Protein AF-A0A1F6DEW3-F1 (afdb_monomer)

Secondary structure (DSSP, 8-state):
---HHHHHHHHHHHHHHHHTT--TTHHHHHHHHTTSPSS-EEEEET-TTSHHHHHHHHTT-EEEEEES-HHHHHHHHHH-TTSEEEE--GGGGGG--S--EEEEEEES-GGGS-HHHHHHHHHHHHHHEEEEEEEEEEEEBPPTT--SEEEEEEEETTEEEEEEEE-B-HHHHHHHHHHTTEEEEEEEEETTEEEEEEEE-

InterPro domains:
  IPR029063 S-adenosyl-L-methionine-dependent methyltransferase superfamily [G3DSA:3.40.50.150] (2-201)
  IPR029063 S-adenosyl-L-methionine-dependent methyltransferase superfamily [SSF53335] (6-195)
  IPR041698 Methyltransferase domain 25 [PF13649] (42-133)

Radius of gyration: 15.85 Å; Cα contacts (8 Å, |Δi|>4): 415; chains: 1; bounding box: 42×34×43 Å

Structure (mmCIF, N/CA/C/O backbone):
data_AF-A0A1F6DEW3-F1
#
_entry.id   AF-A0A1F6DEW3-F1
#
loop_
_atom_site.group_PDB
_atom_site.id
_atom_site.type_symbol
_atom_site.label_atom_id
_atom_site.label_alt_id
_atom_site.label_comp_id
_atom_site.label_asym_id
_atom_site.label_entity_id
_atom_site.label_seq_id
_atom_site.pdbx_PDB_ins_code
_atom_site.Cartn_x
_atom_site.Cartn_y
_atom_site.Cartn_z
_atom_site.occupancy
_atom_site.B_iso_or_equiv
_atom_site.auth_seq_id
_atom_site.auth_comp_id
_atom_site.auth_asym_id
_atom_site.auth_atom_id
_atom_site.pdbx_PDB_model_num
ATOM 1 N N . MET A 1 1 ? 6.121 5.569 -20.589 1.00 53.44 1 MET A N 1
ATOM 2 C CA . MET A 1 1 ? 5.870 4.757 -19.384 1.00 53.44 1 MET A CA 1
ATOM 3 C C . MET A 1 1 ? 4.442 4.275 -19.459 1.00 53.44 1 MET A C 1
ATOM 5 O O . MET A 1 1 ? 3.564 5.119 -19.618 1.00 53.44 1 MET A O 1
ATOM 9 N N . SER A 1 2 ? 4.224 2.960 -19.433 1.00 62.91 2 SER A N 1
ATOM 10 C CA . SER A 1 2 ? 2.872 2.420 -19.301 1.00 62.91 2 SER A CA 1
ATOM 11 C C . SER A 1 2 ? 2.284 2.830 -17.950 1.00 62.91 2 SER A C 1
ATOM 13 O O . SER A 1 2 ? 2.998 3.003 -16.960 1.00 62.91 2 SER A O 1
ATOM 15 N N . ASP A 1 3 ? 0.975 3.043 -17.931 1.00 88.75 3 ASP A N 1
ATOM 16 C CA . ASP A 1 3 ? 0.232 3.231 -16.694 1.00 88.75 3 ASP A CA 1
ATOM 17 C C . ASP A 1 3 ? 0.252 1.925 -15.877 1.00 88.75 3 ASP A C 1
ATOM 19 O O . ASP A 1 3 ? 0.021 0.844 -16.422 1.00 88.75 3 ASP A O 1
ATOM 23 N N . ILE A 1 4 ? 0.552 2.010 -14.576 1.00 93.38 4 ILE A N 1
ATOM 24 C CA . ILE A 1 4 ? 0.742 0.822 -13.728 1.00 93.38 4 ILE A CA 1
ATOM 25 C C . ILE A 1 4 ? -0.545 -0.001 -13.582 1.00 93.38 4 ILE A C 1
ATOM 27 O O . ILE A 1 4 ? -0.468 -1.224 -13.481 1.00 93.38 4 ILE A O 1
ATOM 31 N N . GLY A 1 5 ? -1.716 0.647 -13.623 1.00 95.00 5 GLY A N 1
ATOM 32 C CA . GLY A 1 5 ? -3.010 -0.036 -13.631 1.00 95.00 5 GLY A CA 1
ATOM 33 C C . GLY A 1 5 ? -3.179 -0.878 -14.889 1.00 95.00 5 GLY A C 1
ATOM 34 O O . GLY A 1 5 ? -3.480 -2.061 -14.791 1.00 95.00 5 GLY A O 1
ATOM 35 N N . THR A 1 6 ? -2.847 -0.311 -16.053 1.00 95.56 6 THR A N 1
ATOM 36 C CA . THR A 1 6 ? -2.846 -1.043 -17.334 1.00 95.56 6 THR A CA 1
ATOM 37 C C . THR A 1 6 ? -1.875 -2.229 -17.320 1.00 95.56 6 THR A C 1
ATOM 39 O O . THR A 1 6 ? -2.214 -3.304 -17.812 1.00 95.56 6 THR A O 1
ATOM 42 N N . THR A 1 7 ? -0.679 -2.068 -16.735 1.00 96.06 7 THR A N 1
ATOM 43 C CA . THR A 1 7 ? 0.263 -3.187 -16.574 1.00 96.06 7 THR A CA 1
ATOM 44 C C . THR A 1 7 ? -0.354 -4.304 -15.727 1.00 96.06 7 THR A C 1
ATOM 46 O O . THR A 1 7 ? -0.313 -5.458 -16.144 1.00 96.06 7 THR A O 1
ATOM 49 N N . TYR A 1 8 ? -0.926 -3.987 -14.559 1.00 97.38 8 TYR A N 1
ATOM 50 C CA . TYR A 1 8 ? -1.521 -5.007 -13.690 1.00 97.38 8 TYR A CA 1
ATOM 51 C C . TYR A 1 8 ? -2.795 -5.627 -14.267 1.00 97.38 8 TYR A C 1
ATOM 53 O O . TYR A 1 8 ? -2.997 -6.819 -14.056 1.00 97.38 8 TYR A O 1
ATOM 61 N N . ASP A 1 9 ? -3.583 -4.884 -15.049 1.00 97.62 9 ASP A N 1
ATOM 62 C CA . ASP A 1 9 ? -4.710 -5.441 -15.804 1.00 97.62 9 ASP A CA 1
ATOM 63 C C . ASP A 1 9 ? -4.237 -6.533 -16.772 1.00 97.62 9 ASP A C 1
ATOM 65 O O . ASP A 1 9 ? -4.796 -7.627 -16.797 1.00 97.62 9 ASP A O 1
ATOM 69 N N . ALA A 1 10 ? -3.154 -6.281 -17.514 1.00 96.56 10 ALA A N 1
ATOM 70 C CA . ALA A 1 10 ? -2.628 -7.229 -18.496 1.00 96.56 10 ALA A CA 1
ATOM 71 C C . ALA A 1 10 ? -2.074 -8.527 -17.879 1.00 96.56 10 ALA A C 1
ATOM 73 O O . ALA A 1 10 ? -2.052 -9.559 -18.549 1.00 96.56 10 ALA A O 1
ATOM 74 N N . ILE A 1 11 ? -1.617 -8.488 -16.622 1.00 96.81 11 ILE A N 1
ATOM 75 C CA . ILE A 1 11 ? -0.976 -9.633 -15.951 1.00 96.81 11 ILE A CA 1
ATOM 76 C C . ILE A 1 11 ? -1.810 -10.228 -14.809 1.00 96.81 11 ILE A C 1
ATOM 78 O O . ILE A 1 11 ? -1.318 -11.129 -14.137 1.00 96.81 11 ILE A O 1
ATOM 82 N N . ALA A 1 12 ? -3.030 -9.746 -14.554 1.00 97.69 12 ALA A N 1
ATOM 83 C CA . ALA A 1 12 ? -3.755 -10.003 -13.305 1.00 97.69 12 ALA A CA 1
ATOM 84 C C . ALA A 1 12 ? -3.886 -11.492 -12.942 1.00 97.69 12 ALA A C 1
ATOM 86 O O . ALA A 1 12 ? -3.507 -11.894 -11.841 1.00 97.69 12 ALA A O 1
ATOM 87 N N . GLU A 1 13 ? -4.368 -12.319 -13.873 1.00 97.31 13 GLU A N 1
ATOM 88 C CA . GLU A 1 13 ? -4.554 -13.761 -13.653 1.00 97.31 13 GLU A CA 1
ATOM 89 C C . GLU A 1 13 ? -3.211 -14.494 -13.480 1.00 97.31 13 GLU A C 1
ATOM 91 O O . GLU A 1 13 ? -3.068 -15.336 -12.596 1.00 97.31 13 GLU A O 1
ATOM 96 N N . LEU A 1 14 ? -2.191 -14.150 -14.273 1.00 97.19 14 LEU A N 1
ATOM 97 C CA . LEU A 1 14 ? -0.851 -14.749 -14.171 1.00 97.19 14 LEU A CA 1
ATOM 98 C C . LEU A 1 14 ? -0.200 -14.410 -12.828 1.00 97.19 14 LEU A C 1
ATOM 100 O O . LEU A 1 14 ? 0.279 -15.294 -12.118 1.00 97.19 14 LEU A O 1
ATOM 104 N N . TRP A 1 15 ? -0.266 -13.135 -12.452 1.00 96.38 15 TRP A N 1
ATOM 105 C CA . TRP A 1 15 ? 0.238 -12.632 -11.186 1.00 96.38 15 TRP A CA 1
ATOM 106 C C . TRP A 1 15 ? -0.472 -13.286 -10.000 1.00 96.38 15 TRP A C 1
ATOM 108 O O . TRP A 1 15 ? 0.191 -13.716 -9.057 1.00 96.38 15 TRP A O 1
ATOM 118 N N . HIS A 1 16 ? -1.806 -13.387 -10.040 1.00 97.44 16 HIS A N 1
ATOM 119 C CA . HIS A 1 16 ? -2.576 -14.068 -9.002 1.00 97.44 16 HIS A CA 1
ATOM 120 C C . HIS A 1 16 ? -2.169 -15.537 -8.881 1.00 97.44 16 HIS A C 1
ATOM 122 O O . HIS A 1 16 ? -1.874 -15.983 -7.776 1.00 97.44 16 HIS A O 1
ATOM 128 N N . ASN A 1 17 ? -2.086 -16.264 -9.995 1.00 96.69 17 ASN A N 1
ATOM 129 C CA . ASN A 1 17 ? -1.741 -17.682 -9.977 1.00 96.69 17 ASN A CA 1
ATOM 130 C C . ASN A 1 17 ? -0.355 -17.953 -9.385 1.00 96.69 17 ASN A C 1
ATOM 132 O O . ASN A 1 17 ? -0.204 -18.920 -8.641 1.00 96.69 17 ASN A O 1
ATOM 136 N N . GLU A 1 18 ? 0.627 -17.100 -9.679 1.00 95.44 18 GLU A N 1
ATOM 137 C CA . GLU A 1 18 ? 1.986 -17.231 -9.148 1.00 95.44 18 GLU A CA 1
ATOM 138 C C . GLU A 1 18 ? 2.084 -16.842 -7.663 1.00 95.44 18 GLU A C 1
ATOM 140 O O . GLU A 1 18 ? 2.766 -17.521 -6.903 1.00 95.44 18 GLU A O 1
ATOM 145 N N . HIS A 1 19 ? 1.384 -15.786 -7.230 1.00 94.94 19 HIS A N 1
ATOM 146 C CA . HIS A 1 19 ? 1.593 -15.182 -5.905 1.00 94.94 19 HIS A CA 1
ATOM 147 C C . HIS A 1 19 ? 0.512 -15.522 -4.867 1.00 94.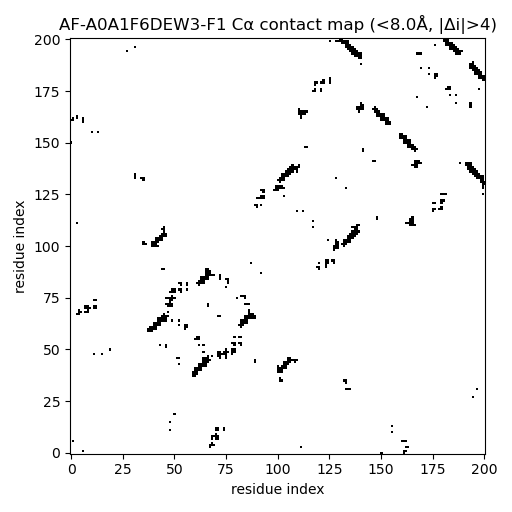94 19 HIS A C 1
ATOM 149 O O . HIS A 1 19 ? 0.631 -15.128 -3.707 1.00 94.94 19 HIS A O 1
ATOM 155 N N . GLN A 1 20 ? -0.569 -16.221 -5.232 1.00 94.38 20 GLN A N 1
ATOM 156 C CA . GLN A 1 20 ? -1.667 -16.521 -4.297 1.00 94.38 20 GLN A CA 1
ATOM 157 C C . GLN A 1 20 ? -1.255 -17.394 -3.104 1.00 94.38 20 GLN A C 1
ATOM 159 O O . GLN A 1 20 ? -1.938 -17.387 -2.082 1.00 94.38 20 GLN A O 1
ATOM 164 N N . SER A 1 21 ? -0.156 -18.141 -3.230 1.00 94.75 21 SER A N 1
ATOM 165 C CA . SER A 1 21 ? 0.374 -19.019 -2.182 1.00 94.75 21 SER A CA 1
ATOM 166 C C . SER A 1 21 ? 1.550 -18.416 -1.410 1.00 94.75 21 SER A C 1
ATOM 168 O O . SER A 1 21 ? 2.077 -19.079 -0.521 1.00 94.75 21 SER A O 1
ATOM 170 N N . ASP A 1 22 ? 1.953 -17.180 -1.718 1.00 94.56 22 ASP A N 1
ATOM 171 C CA . ASP A 1 22 ? 2.984 -16.475 -0.958 1.00 94.56 22 ASP A CA 1
ATOM 172 C C . ASP A 1 22 ? 2.558 -16.310 0.505 1.00 94.56 22 ASP A C 1
ATOM 174 O O . ASP A 1 22 ? 1.432 -15.896 0.785 1.00 94.56 22 ASP A O 1
ATOM 178 N N . ASP A 1 23 ? 3.484 -16.530 1.437 1.00 95.06 23 ASP A N 1
ATOM 179 C CA . ASP A 1 23 ? 3.241 -16.439 2.882 1.00 95.06 23 ASP A CA 1
ATOM 180 C C . ASP A 1 23 ? 4.181 -15.461 3.611 1.00 95.06 23 ASP A C 1
ATOM 182 O O . ASP A 1 23 ? 3.941 -15.108 4.766 1.00 95.06 23 ASP A O 1
ATOM 186 N N . TRP A 1 24 ? 5.216 -14.949 2.936 1.00 92.50 24 TRP A N 1
ATOM 187 C CA . TRP A 1 24 ? 6.254 -14.084 3.516 1.00 92.50 24 TRP A CA 1
ATOM 188 C C . TRP A 1 24 ? 5.711 -12.807 4.175 1.00 92.50 24 TRP A C 1
ATOM 190 O O . TRP A 1 24 ? 6.390 -12.171 4.980 1.00 92.50 24 TRP A O 1
ATOM 200 N N . TRP A 1 25 ? 4.485 -12.421 3.838 1.00 93.88 25 TRP A N 1
ATOM 201 C CA . TRP A 1 25 ? 3.800 -11.250 4.364 1.00 93.88 25 TRP A CA 1
ATOM 202 C C . TRP A 1 25 ? 2.969 -11.495 5.627 1.00 93.88 25 TRP A C 1
ATOM 204 O O . TRP A 1 25 ? 2.540 -10.537 6.279 1.00 93.88 25 TRP A O 1
ATOM 214 N N . ILE A 1 26 ? 2.740 -12.756 5.990 1.00 96.12 26 ILE A N 1
ATOM 215 C CA . ILE A 1 26 ? 1.893 -13.140 7.122 1.00 96.12 26 ILE A CA 1
ATOM 216 C C . ILE A 1 26 ? 2.429 -12.560 8.431 1.00 96.12 26 ILE A C 1
ATOM 218 O O . ILE A 1 26 ? 1.682 -11.926 9.174 1.00 96.12 26 ILE A O 1
ATOM 222 N N . TYR A 1 27 ? 3.728 -12.720 8.693 1.00 96.00 27 TYR A N 1
ATOM 223 C CA . TYR A 1 27 ? 4.342 -12.314 9.959 1.00 96.00 27 TYR A CA 1
ATOM 224 C C . TYR A 1 27 ? 4.093 -10.834 10.291 1.00 96.00 27 TYR A C 1
ATOM 226 O O . TYR A 1 27 ? 3.622 -10.499 11.378 1.00 96.00 27 TYR A O 1
ATOM 234 N N . ASP A 1 28 ? 4.359 -9.933 9.346 1.00 95.38 28 ASP A N 1
ATOM 235 C CA . ASP A 1 28 ? 4.164 -8.503 9.576 1.00 95.38 28 ASP A CA 1
ATOM 236 C C . ASP A 1 28 ? 2.687 -8.081 9.527 1.00 95.38 28 ASP A C 1
ATOM 238 O O . ASP A 1 28 ? 2.308 -7.108 10.184 1.00 95.38 28 ASP A O 1
ATOM 242 N N . THR A 1 29 ? 1.837 -8.847 8.838 1.00 97.00 29 THR A N 1
ATOM 243 C CA . THR A 1 29 ? 0.378 -8.672 8.894 1.00 97.00 29 THR A CA 1
ATOM 244 C C . THR A 1 29 ? -0.161 -8.966 10.295 1.00 97.00 29 THR A C 1
ATOM 246 O O . THR A 1 29 ? -0.941 -8.174 10.823 1.00 97.00 29 THR A O 1
ATOM 249 N N . GLU A 1 30 ? 0.301 -10.034 10.955 1.00 97.88 30 GLU A N 1
ATOM 250 C CA . GLU A 1 30 ? -0.058 -10.312 12.357 1.00 97.88 30 GLU A CA 1
ATOM 251 C C . GLU A 1 30 ? 0.393 -9.188 13.285 1.00 97.88 30 GLU A C 1
ATOM 253 O O . GLU A 1 30 ? -0.357 -8.727 14.143 1.00 97.88 30 GLU A O 1
ATOM 258 N N . ARG A 1 31 ? 1.613 -8.678 13.090 1.00 97.31 31 ARG A N 1
ATOM 259 C CA . ARG A 1 31 ? 2.117 -7.553 13.885 1.00 97.31 31 ARG A CA 1
ATOM 260 C C . ARG A 1 31 ? 1.251 -6.310 13.726 1.00 97.31 31 ARG A C 1
ATOM 262 O O . ARG A 1 31 ? 1.027 -5.601 14.710 1.00 97.31 31 ARG A O 1
ATOM 269 N N . PHE A 1 32 ? 0.788 -6.027 12.514 1.00 98.19 32 PHE A N 1
ATOM 270 C CA . PHE A 1 32 ? -0.157 -4.949 12.261 1.00 98.19 32 PHE A CA 1
ATOM 271 C C . PHE A 1 32 ? -1.488 -5.182 12.992 1.00 98.19 32 PHE A C 1
ATOM 273 O O . PHE A 1 32 ? -1.919 -4.309 13.746 1.00 98.19 32 PHE A O 1
ATOM 280 N N . LEU A 1 33 ? -2.086 -6.368 12.855 1.00 98.25 33 LEU A N 1
ATOM 281 C CA . LEU A 1 33 ? -3.361 -6.717 13.491 1.00 98.25 33 LEU A CA 1
ATOM 282 C C . LEU A 1 33 ? -3.303 -6.671 15.024 1.00 98.25 33 LEU A C 1
ATOM 284 O O . LEU A 1 33 ? -4.229 -6.160 15.646 1.00 98.25 33 LEU A O 1
ATOM 288 N N . CYS A 1 34 ? -2.193 -7.091 15.638 1.00 97.31 34 CYS A N 1
ATOM 289 C CA . CYS A 1 34 ? -1.985 -7.031 17.092 1.00 97.31 34 CYS A CA 1
ATOM 290 C C . CYS A 1 34 ? -2.022 -5.609 17.682 1.00 97.31 34 CYS A C 1
ATOM 292 O O . CYS A 1 34 ? -2.045 -5.454 18.902 1.00 97.31 34 CYS A O 1
ATOM 294 N N . ARG A 1 35 ? -1.981 -4.564 16.847 1.00 97.19 35 ARG A N 1
ATOM 295 C CA . ARG A 1 35 ? -2.071 -3.157 17.275 1.00 97.19 35 ARG A CA 1
ATOM 296 C C . ARG A 1 35 ? -3.463 -2.561 17.086 1.00 97.19 35 ARG A C 1
ATOM 298 O O . ARG A 1 35 ? -3.683 -1.415 17.470 1.00 97.19 35 ARG A O 1
ATOM 305 N N . LEU A 1 36 ? -4.376 -3.307 16.475 1.00 97.00 36 LEU A N 1
ATOM 306 C CA . LEU A 1 36 ? -5.739 -2.874 16.220 1.00 97.00 36 LEU A CA 1
ATOM 307 C C . LEU A 1 36 ? -6.682 -3.390 17.307 1.00 97.00 36 LEU A C 1
ATOM 309 O O . LEU A 1 36 ? -6.436 -4.401 17.965 1.00 97.00 36 LEU A O 1
ATOM 313 N N . ARG A 1 37 ? -7.795 -2.678 17.483 1.00 92.81 37 ARG A N 1
ATOM 314 C CA . ARG A 1 37 ? -8.921 -3.146 18.298 1.00 92.81 37 ARG A CA 1
ATOM 315 C C . ARG A 1 37 ? -9.600 -4.356 17.651 1.00 92.81 37 ARG A C 1
ATOM 317 O O . ARG A 1 37 ? -9.382 -4.644 16.478 1.00 92.81 37 ARG A O 1
ATOM 324 N N . SER A 1 38 ? -10.472 -5.026 18.401 1.00 92.75 38 SER A N 1
ATOM 325 C CA . SER A 1 38 ? -11.312 -6.097 17.863 1.00 92.75 38 SER A CA 1
ATOM 326 C C . SER A 1 38 ? -12.236 -5.594 16.747 1.00 92.75 38 SER A C 1
ATOM 328 O O . SER A 1 38 ? -12.718 -4.462 16.784 1.00 92.75 38 SER A O 1
ATOM 330 N N . ASN A 1 39 ? -12.488 -6.460 15.760 1.00 95.81 39 ASN A N 1
ATOM 331 C CA . ASN A 1 39 ? -13.309 -6.171 14.579 1.00 95.81 39 ASN A CA 1
ATOM 332 C C . ASN A 1 39 ? -12.950 -4.848 13.859 1.00 95.81 39 ASN A C 1
ATOM 334 O O . ASN A 1 39 ? -13.831 -4.005 13.635 1.00 95.81 39 ASN A O 1
ATOM 338 N N . PRO A 1 40 ? -11.662 -4.621 13.529 1.00 97.88 40 PRO A N 1
ATOM 339 C CA . PRO A 1 40 ? -11.231 -3.350 12.969 1.00 97.88 40 PRO A CA 1
ATOM 340 C C . PRO A 1 40 ? -11.768 -3.172 11.549 1.00 97.88 40 PRO A C 1
ATOM 342 O O . PRO A 1 40 ? -11.876 -4.132 10.783 1.00 97.88 40 PRO A O 1
ATOM 345 N N . LEU A 1 41 ? -12.066 -1.929 11.179 1.00 97.81 41 LEU A N 1
ATOM 346 C CA . LEU A 1 41 ? -12.268 -1.562 9.782 1.00 97.81 41 LEU A CA 1
ATOM 347 C C . LEU A 1 41 ? -10.922 -1.198 9.145 1.00 97.81 41 LEU A C 1
ATOM 349 O O . LEU A 1 41 ? -10.278 -0.237 9.569 1.00 97.81 41 LEU A O 1
ATOM 353 N N . ILE A 1 42 ? -10.516 -1.946 8.121 1.00 98.62 42 ILE A N 1
ATOM 354 C CA . ILE A 1 42 ? -9.217 -1.808 7.460 1.00 98.62 42 ILE A CA 1
ATOM 355 C C . ILE A 1 42 ? -9.398 -1.389 6.000 1.00 98.62 42 ILE A C 1
ATOM 357 O O . ILE A 1 42 ? -10.230 -1.955 5.289 1.00 98.62 42 ILE A O 1
ATOM 361 N N . LEU A 1 43 ? -8.598 -0.418 5.555 1.00 98.56 43 LEU A N 1
ATOM 362 C CA . LEU A 1 43 ? -8.416 -0.106 4.138 1.00 98.56 43 LEU A CA 1
ATOM 363 C C . LEU A 1 43 ? -7.167 -0.825 3.611 1.00 98.56 43 LEU A C 1
ATOM 365 O O . LEU A 1 43 ? -6.056 -0.493 4.025 1.00 98.56 43 LEU A O 1
ATOM 369 N N . ASP A 1 44 ? -7.347 -1.774 2.696 1.00 98.75 44 ASP A N 1
ATOM 370 C CA . ASP A 1 44 ? -6.274 -2.440 1.950 1.00 98.75 44 ASP A CA 1
ATOM 371 C C . ASP A 1 44 ? -5.957 -1.637 0.673 1.00 98.75 44 ASP A C 1
ATOM 373 O O . ASP A 1 44 ? -6.763 -1.554 -0.257 1.00 98.75 44 ASP A O 1
ATOM 377 N N . VAL A 1 45 ? -4.807 -0.965 0.659 1.00 98.62 45 VAL A N 1
ATOM 378 C CA . VAL A 1 45 ? -4.395 -0.011 -0.378 1.00 98.62 45 VAL A CA 1
ATOM 379 C C . VAL A 1 45 ? -3.491 -0.699 -1.393 1.00 98.62 45 VAL A C 1
ATOM 381 O O . VAL A 1 45 ? -2.357 -1.065 -1.075 1.00 98.62 45 VAL A O 1
ATOM 384 N N . GLY A 1 46 ? -3.960 -0.802 -2.638 1.00 98.38 46 GLY A N 1
ATOM 385 C CA . GLY A 1 46 ? -3.357 -1.678 -3.643 1.00 98.38 46 GLY A CA 1
ATOM 386 C C . GLY A 1 46 ? -3.628 -3.141 -3.300 1.00 98.38 46 GLY A C 1
ATOM 387 O O . GLY A 1 46 ? -2.694 -3.929 -3.144 1.00 98.38 46 GLY A O 1
ATOM 388 N N . CYS A 1 47 ? -4.907 -3.464 -3.091 1.00 98.50 47 CYS A N 1
ATOM 389 C CA . CYS A 1 47 ? -5.353 -4.765 -2.586 1.00 98.50 47 CYS A CA 1
ATOM 390 C C . CYS A 1 47 ? -5.099 -5.936 -3.557 1.00 98.50 47 CYS A C 1
ATOM 392 O O . CYS A 1 47 ? -5.153 -7.103 -3.150 1.00 98.50 47 CYS A O 1
ATOM 394 N N . GLY A 1 48 ? -4.776 -5.649 -4.825 1.00 98.50 48 GLY A N 1
ATOM 395 C CA . GLY A 1 48 ? -4.469 -6.642 -5.846 1.00 98.50 48 GLY A CA 1
ATOM 396 C C . GLY A 1 48 ? -5.593 -7.664 -5.992 1.00 98.50 48 GLY A C 1
ATOM 397 O O . GLY A 1 48 ? -6.765 -7.312 -6.034 1.00 98.50 48 GLY A O 1
ATOM 398 N N . SER A 1 49 ? -5.236 -8.946 -6.018 1.00 98.44 49 SER A N 1
ATOM 399 C CA . SER A 1 49 ? -6.171 -10.069 -6.171 1.00 98.44 49 SER A CA 1
ATOM 400 C C . SER A 1 49 ? -6.946 -10.443 -4.898 1.00 98.44 49 SER A C 1
ATOM 402 O O . SER A 1 49 ? -7.584 -11.495 -4.853 1.00 98.44 49 SER A O 1
ATOM 404 N N . GLY A 1 50 ? -6.886 -9.625 -3.840 1.00 98.44 50 GLY A N 1
ATOM 405 C CA . GLY A 1 50 ? -7.691 -9.792 -2.624 1.00 98.44 50 GLY A CA 1
ATOM 406 C C . GLY A 1 50 ? -7.226 -10.882 -1.651 1.00 98.44 50 GLY A C 1
ATOM 407 O O . GLY A 1 50 ? -7.881 -11.096 -0.634 1.00 98.44 50 GLY A O 1
ATOM 408 N N . VAL A 1 51 ? -6.094 -11.551 -1.897 1.00 98.50 51 VAL A N 1
ATOM 409 C CA . VAL A 1 51 ? -5.562 -12.620 -1.019 1.00 98.50 51 VAL A CA 1
ATOM 410 C C . VAL A 1 51 ? -5.334 -12.119 0.414 1.00 98.50 51 VAL A C 1
ATOM 412 O O . VAL A 1 51 ? -5.732 -12.762 1.385 1.00 98.50 51 VAL A O 1
ATOM 415 N N . LYS A 1 52 ? -4.751 -10.924 0.560 1.00 98.50 52 LYS A N 1
ATOM 416 C CA . LYS A 1 52 ? -4.500 -10.307 1.873 1.00 98.50 52 LYS A CA 1
ATOM 417 C C . LYS A 1 52 ? -5.801 -9.831 2.516 1.00 98.50 52 LYS A C 1
ATOM 419 O O . LYS A 1 52 ? -6.000 -10.051 3.705 1.00 98.50 52 LYS A O 1
ATOM 424 N N . ALA A 1 53 ? -6.727 -9.273 1.735 1.00 98.69 53 ALA A N 1
ATOM 425 C CA . ALA A 1 53 ? -8.066 -8.934 2.213 1.00 98.69 53 ALA A CA 1
ATOM 426 C C . ALA A 1 53 ? -8.798 -10.159 2.796 1.00 98.69 53 ALA A C 1
ATOM 428 O O . ALA A 1 53 ? -9.326 -10.077 3.904 1.00 98.69 53 ALA A O 1
ATOM 429 N N . ALA A 1 54 ? -8.763 -11.314 2.117 1.00 98.62 54 ALA A N 1
ATOM 430 C CA . ALA A 1 54 ? -9.329 -12.565 2.631 1.00 98.62 54 ALA A CA 1
ATOM 431 C C . ALA A 1 54 ? -8.679 -12.984 3.961 1.00 98.62 54 ALA A C 1
ATOM 433 O O . ALA A 1 54 ? -9.366 -13.366 4.909 1.00 98.62 54 ALA A O 1
ATOM 434 N N . TYR A 1 55 ? -7.355 -12.852 4.059 1.00 98.62 55 TYR A N 1
ATOM 435 C CA . TYR A 1 55 ? -6.606 -13.166 5.273 1.00 98.62 55 TYR A CA 1
ATOM 436 C C . TYR A 1 55 ? -6.960 -12.262 6.462 1.00 98.62 55 TYR A C 1
ATOM 438 O O . TYR A 1 55 ? -7.108 -12.751 7.587 1.00 98.62 55 TYR A O 1
ATOM 446 N N . LEU A 1 56 ? -7.112 -10.956 6.217 1.00 98.62 56 LEU A N 1
ATOM 447 C CA . LEU A 1 56 ? -7.548 -9.970 7.208 1.00 98.62 56 LEU A CA 1
ATOM 448 C C . LEU A 1 56 ? -8.983 -10.267 7.681 1.00 98.62 56 LEU A C 1
ATOM 450 O O . LEU A 1 56 ? -9.249 -10.255 8.883 1.00 98.62 56 LEU A O 1
ATOM 454 N N . ILE A 1 57 ? -9.891 -10.608 6.758 1.00 98.56 57 ILE A N 1
ATOM 455 C CA . ILE A 1 57 ? -11.276 -11.000 7.075 1.00 98.56 57 ILE A CA 1
ATOM 456 C C . ILE A 1 57 ? -11.313 -12.258 7.942 1.00 98.56 57 ILE A C 1
ATOM 458 O O . ILE A 1 57 ? -12.042 -12.297 8.933 1.00 98.56 57 ILE A O 1
ATOM 462 N N . ALA A 1 58 ? -10.489 -13.263 7.635 1.00 98.25 58 ALA A N 1
ATOM 463 C CA . ALA A 1 58 ? -10.390 -14.485 8.435 1.00 98.25 58 ALA A CA 1
ATOM 464 C C . ALA A 1 58 ? -9.939 -14.225 9.889 1.00 98.25 58 ALA A C 1
ATOM 466 O O . ALA A 1 58 ? -10.154 -15.065 10.760 1.00 98.25 58 ALA A O 1
ATOM 467 N N . ARG A 1 59 ? -9.352 -13.052 10.169 1.00 98.19 59 ARG A N 1
ATOM 468 C CA . ARG A 1 59 ? -8.972 -12.574 11.514 1.00 98.19 59 ARG A CA 1
ATOM 469 C C . ARG A 1 59 ? -9.981 -11.612 12.131 1.00 98.19 59 ARG A C 1
ATOM 471 O O . ARG A 1 59 ? -9.700 -10.967 13.137 1.00 98.19 59 ARG A O 1
ATOM 478 N N . GLY A 1 60 ? -11.170 -11.536 11.543 1.00 97.81 60 GLY A N 1
ATOM 479 C CA . GLY A 1 60 ? -12.288 -10.753 12.045 1.00 97.81 60 GLY A CA 1
ATOM 480 C C . GLY A 1 60 ? -12.259 -9.284 11.640 1.00 97.81 60 GLY A C 1
ATOM 481 O O . GLY A 1 60 ? -13.023 -8.517 12.211 1.00 97.81 60 GLY A O 1
ATOM 482 N N . ALA A 1 61 ? -11.413 -8.862 10.696 1.00 98.44 61 ALA A N 1
ATOM 483 C CA . ALA A 1 61 ? -11.464 -7.496 10.178 1.00 98.44 61 ALA A CA 1
ATOM 484 C C . ALA A 1 61 ? -12.612 -7.306 9.174 1.00 98.44 61 ALA A C 1
ATOM 486 O O . ALA A 1 61 ?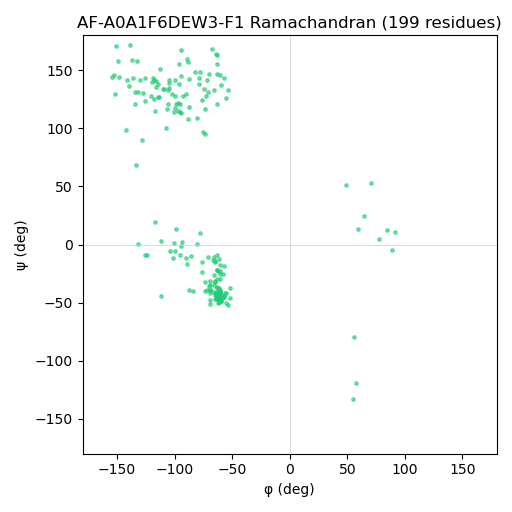 -12.933 -8.197 8.388 1.00 98.44 61 ALA A O 1
ATOM 487 N N . ARG A 1 62 ? -13.171 -6.095 9.132 1.00 98.25 62 ARG A N 1
ATOM 488 C CA . ARG A 1 62 ? -13.963 -5.615 7.991 1.00 98.25 62 ARG A CA 1
ATOM 489 C C . ARG A 1 62 ? -13.014 -4.933 7.022 1.00 98.25 62 ARG A C 1
ATOM 491 O O . ARG A 1 62 ? -12.244 -4.073 7.444 1.00 98.25 62 ARG A O 1
ATOM 498 N N . VAL A 1 63 ? -13.063 -5.293 5.744 1.00 98.56 63 VAL A N 1
ATOM 499 C CA . VAL A 1 63 ? -12.079 -4.814 4.765 1.00 98.56 63 VAL A CA 1
ATOM 500 C C . VAL A 1 63 ? -12.755 -4.052 3.639 1.00 98.56 63 VAL A C 1
ATOM 502 O O . VAL A 1 63 ? -13.668 -4.558 2.986 1.00 98.56 63 VAL A O 1
ATOM 505 N N . HIS A 1 64 ? -12.262 -2.842 3.393 1.00 98.31 64 HIS A N 1
ATOM 506 C CA . HIS A 1 64 ? -12.422 -2.162 2.117 1.00 98.31 64 HIS A CA 1
ATOM 507 C C . HIS A 1 64 ? -11.092 -2.231 1.367 1.00 98.31 64 HIS A C 1
ATOM 509 O O . HIS A 1 64 ? -10.048 -1.989 1.963 1.00 98.31 64 HIS A O 1
ATOM 515 N N . GLY A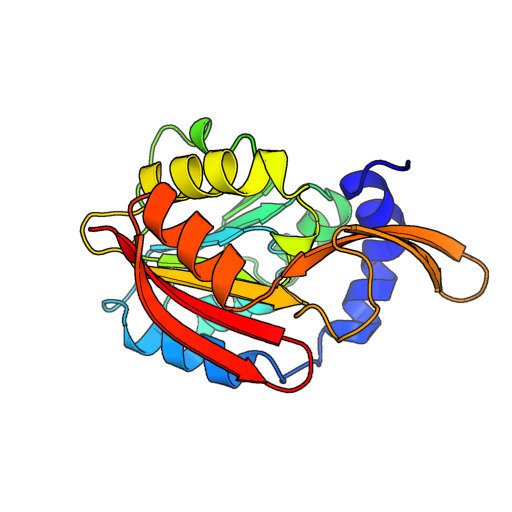 1 65 ? -11.112 -2.550 0.079 1.00 98.31 65 GLY A N 1
ATOM 516 C CA . GLY A 1 65 ? -9.921 -2.583 -0.765 1.00 98.31 65 GLY A CA 1
ATOM 517 C C . GLY A 1 65 ? -9.997 -1.546 -1.877 1.00 98.31 65 GLY A C 1
ATOM 518 O O . GLY A 1 65 ? -11.060 -1.342 -2.466 1.00 98.31 65 GLY A O 1
ATOM 519 N N . ILE A 1 66 ? -8.871 -0.901 -2.174 1.00 98.50 66 ILE A N 1
ATOM 520 C CA . ILE A 1 66 ? -8.720 -0.056 -3.362 1.00 98.50 66 ILE A CA 1
ATOM 521 C C . ILE A 1 66 ? -7.603 -0.589 -4.248 1.00 98.50 66 ILE A C 1
ATOM 523 O O . ILE A 1 66 ? -6.559 -1.009 -3.750 1.00 98.50 66 ILE A O 1
ATOM 527 N N . ASP A 1 67 ? -7.816 -0.558 -5.557 1.00 98.75 67 ASP A N 1
ATOM 528 C CA . ASP A 1 67 ? -6.784 -0.858 -6.546 1.00 98.75 67 ASP A CA 1
ATOM 529 C C . ASP A 1 67 ? -7.018 -0.068 -7.842 1.00 98.75 67 ASP A C 1
ATOM 531 O O . ASP A 1 67 ? -8.134 0.378 -8.126 1.00 98.75 67 ASP A O 1
ATOM 535 N N . VAL A 1 68 ? -5.951 0.111 -8.618 1.00 98.06 68 VAL A N 1
ATOM 536 C CA . VAL A 1 68 ? -5.970 0.758 -9.939 1.00 98.06 68 VAL A CA 1
ATOM 537 C C . VAL A 1 68 ? -6.233 -0.234 -11.070 1.00 98.06 68 VAL A C 1
ATOM 539 O O . VAL A 1 68 ? -6.574 0.194 -12.166 1.00 98.06 68 VAL A O 1
ATOM 542 N N . SER A 1 69 ? -6.081 -1.538 -10.827 1.00 98.50 69 SER A N 1
ATOM 543 C CA . SER A 1 69 ? -6.361 -2.583 -11.810 1.00 98.50 69 SER A CA 1
ATOM 544 C C . SER A 1 69 ? -7.774 -3.130 -11.628 1.00 98.50 69 SER A C 1
ATOM 546 O O . SER A 1 69 ? -8.129 -3.666 -10.577 1.00 98.50 69 SER A O 1
ATOM 548 N N . LYS A 1 70 ? -8.600 -3.024 -12.670 1.00 98.38 70 LYS A N 1
ATOM 549 C CA . LYS A 1 70 ? -9.956 -3.588 -12.670 1.00 98.38 70 LYS A CA 1
ATOM 550 C C . LYS A 1 70 ? -9.933 -5.109 -12.716 1.00 98.38 70 LYS A C 1
ATOM 552 O O . LYS A 1 70 ? -10.774 -5.730 -12.070 1.00 98.38 70 LYS A O 1
ATOM 557 N N . GLU A 1 71 ? -8.976 -5.696 -13.429 1.00 98.56 71 GLU A N 1
ATOM 558 C CA . GLU A 1 71 ? -8.854 -7.153 -13.520 1.00 98.56 71 GLU A CA 1
ATOM 559 C C . GLU A 1 71 ? -8.415 -7.752 -12.176 1.00 98.56 71 GLU A C 1
ATOM 561 O O . GLU A 1 71 ? -8.991 -8.741 -11.719 1.00 98.56 71 GLU A O 1
ATOM 566 N N . MET A 1 72 ? -7.497 -7.092 -11.457 1.00 98.69 72 MET A N 1
ATOM 567 C CA . MET A 1 72 ? -7.166 -7.459 -10.074 1.00 98.69 72 MET A CA 1
ATOM 568 C C . MET A 1 72 ? -8.392 -7.408 -9.164 1.00 98.69 72 MET A C 1
ATOM 570 O O . MET A 1 72 ? -8.634 -8.351 -8.413 1.00 98.69 72 MET A O 1
ATOM 574 N N . LEU A 1 73 ? -9.206 -6.353 -9.264 1.00 98.81 73 LEU A N 1
ATOM 575 C CA . LEU A 1 73 ? -10.429 -6.226 -8.468 1.00 98.81 73 LEU A CA 1
ATOM 576 C C . LEU A 1 73 ? -11.482 -7.285 -8.817 1.00 98.81 73 LEU A C 1
ATOM 578 O O . LEU A 1 73 ? -12.184 -7.763 -7.924 1.00 98.81 73 LEU A O 1
ATOM 582 N N . ALA A 1 74 ? -11.585 -7.684 -10.086 1.00 98.75 74 ALA A N 1
ATOM 583 C CA . ALA A 1 74 ? -12.470 -8.766 -10.507 1.00 98.75 74 ALA A CA 1
ATOM 584 C C . ALA A 1 74 ? -12.060 -10.109 -9.879 1.00 98.75 74 ALA A C 1
ATOM 586 O O . ALA A 1 74 ? -12.929 -10.896 -9.493 1.00 98.75 74 ALA A O 1
ATOM 587 N N . ILE A 1 75 ? -10.755 -10.363 -9.740 1.00 98.81 75 ILE A N 1
ATOM 588 C CA . ILE A 1 75 ? -10.226 -11.513 -8.994 1.00 98.81 75 ILE A CA 1
ATOM 589 C C . ILE A 1 75 ? -10.497 -11.335 -7.495 1.00 98.81 75 ILE A C 1
ATOM 591 O O . ILE A 1 75 ? -11.045 -12.235 -6.861 1.00 98.81 75 ILE A O 1
ATOM 595 N N . ALA A 1 76 ? -10.205 -10.158 -6.934 1.00 98.81 76 ALA A N 1
ATOM 596 C CA . ALA A 1 76 ? -10.383 -9.855 -5.515 1.00 98.81 76 ALA A CA 1
ATOM 597 C C . ALA A 1 76 ? -11.812 -10.099 -5.024 1.00 98.81 76 ALA A C 1
ATOM 599 O O . ALA A 1 76 ? -12.000 -10.696 -3.965 1.00 98.81 76 ALA A O 1
ATOM 600 N N . ALA A 1 77 ? -12.815 -9.721 -5.820 1.00 98.62 77 ALA A N 1
ATOM 601 C CA . ALA A 1 77 ? -14.222 -9.963 -5.513 1.00 98.62 77 ALA A CA 1
ATOM 602 C C . ALA A 1 77 ? -14.565 -11.460 -5.376 1.00 98.62 77 ALA A C 1
ATOM 604 O O . ALA A 1 77 ? -15.466 -11.811 -4.616 1.00 98.62 77 ALA A O 1
ATOM 605 N N . ARG A 1 78 ? -13.846 -12.348 -6.080 1.00 98.31 78 ARG A N 1
ATOM 606 C CA . ARG A 1 78 ? -13.990 -13.808 -5.949 1.00 98.31 78 ARG A CA 1
ATOM 607 C C . ARG A 1 78 ? -13.174 -14.357 -4.777 1.00 98.31 78 ARG A C 1
ATOM 609 O O . ARG A 1 78 ? -13.662 -15.227 -4.064 1.00 98.31 78 ARG A O 1
ATOM 616 N N . THR A 1 79 ? -11.963 -13.841 -4.566 1.00 98.50 79 THR A N 1
ATOM 617 C CA . THR A 1 79 ? -11.042 -14.275 -3.499 1.00 98.50 79 THR A CA 1
ATOM 618 C C . THR A 1 79 ? -11.535 -13.892 -2.102 1.00 98.50 79 THR A C 1
ATOM 620 O O . THR A 1 79 ? -11.399 -14.661 -1.154 1.00 98.50 79 THR A O 1
ATOM 623 N N . ALA A 1 80 ? -12.110 -12.698 -1.961 1.00 98.44 80 ALA A N 1
ATOM 624 C CA . ALA A 1 80 ? -12.550 -12.123 -0.695 1.00 98.44 80 ALA A CA 1
ATOM 625 C C . ALA A 1 80 ? -13.967 -11.530 -0.834 1.00 98.44 80 ALA A C 1
ATOM 627 O O . ALA A 1 80 ? -14.139 -10.314 -0.739 1.00 98.44 80 ALA A O 1
ATOM 628 N N . PRO A 1 81 ? -15.008 -12.362 -1.024 1.00 98.25 81 PRO A N 1
ATOM 629 C CA . PRO A 1 81 ? -16.364 -11.896 -1.343 1.00 98.25 81 PRO A CA 1
ATOM 630 C C . PRO A 1 81 ? -17.038 -11.086 -0.222 1.00 98.25 81 PRO A C 1
ATOM 632 O O . PRO A 1 81 ? -18.084 -10.480 -0.438 1.00 98.25 81 PRO A O 1
ATOM 635 N N . HIS A 1 82 ? -16.459 -11.073 0.981 1.00 98.12 82 HIS A N 1
ATOM 636 C CA . HIS A 1 82 ? -16.940 -10.291 2.123 1.00 98.12 82 HIS A CA 1
ATOM 637 C C . HIS A 1 82 ? -16.251 -8.920 2.271 1.00 98.12 82 HIS A C 1
ATOM 639 O O . HIS A 1 82 ? -16.587 -8.174 3.191 1.00 98.12 82 HIS A O 1
ATOM 645 N N . ALA A 1 83 ? -15.299 -8.581 1.396 1.00 98.31 83 ALA A N 1
ATOM 646 C CA . ALA A 1 83 ? -14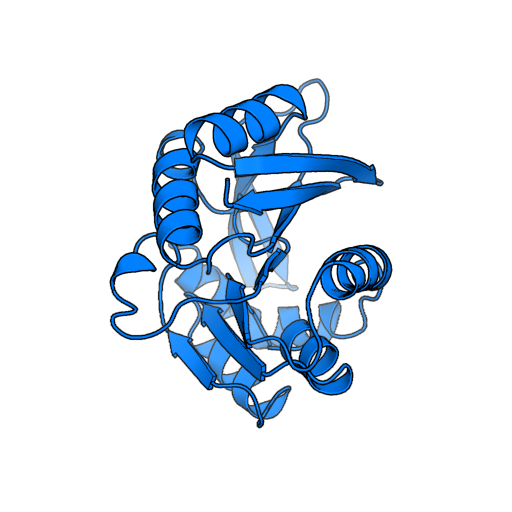.714 -7.245 1.310 1.00 98.31 83 ALA A CA 1
ATOM 647 C C . ALA A 1 83 ? -15.513 -6.344 0.354 1.00 98.31 83 ALA A C 1
ATOM 649 O O . ALA A 1 83 ? -16.173 -6.818 -0.571 1.00 98.31 83 ALA A O 1
ATOM 650 N N . LEU A 1 84 ? -15.401 -5.027 0.540 1.00 97.81 84 LEU A N 1
ATOM 651 C CA . LEU A 1 84 ? -15.864 -4.039 -0.438 1.00 97.81 84 LEU A CA 1
ATOM 652 C C . LEU A 1 84 ? -14.677 -3.537 -1.261 1.00 97.81 84 LEU A C 1
ATOM 654 O O . LEU A 1 84 ? -13.782 -2.895 -0.717 1.00 97.81 84 LEU A O 1
ATOM 658 N N . PHE A 1 85 ? -14.692 -3.769 -2.569 1.00 98.38 85 PHE A N 1
ATOM 659 C CA . PHE A 1 85 ? -13.627 -3.330 -3.466 1.00 98.38 85 PHE A CA 1
ATOM 660 C C . PHE A 1 85 ? -14.033 -2.124 -4.308 1.00 98.38 85 PHE A C 1
ATOM 662 O O . PHE A 1 85 ? -15.153 -2.047 -4.812 1.00 98.38 85 PHE A O 1
ATOM 669 N N . MET A 1 86 ? -13.107 -1.182 -4.477 1.00 97.56 86 MET A N 1
ATOM 670 C CA . MET A 1 86 ? -13.313 0.045 -5.242 1.00 97.56 86 MET A CA 1
ATOM 671 C C . MET A 1 86 ? -12.150 0.271 -6.207 1.00 97.56 86 MET A C 1
ATOM 673 O O . MET A 1 86 ? -10.984 0.238 -5.818 1.00 97.56 86 MET A O 1
ATOM 677 N N . HIS A 1 87 ? -12.475 0.559 -7.466 1.00 98.00 87 HIS A N 1
ATOM 678 C CA . HIS A 1 87 ? -11.490 0.982 -8.457 1.00 98.00 87 HIS A CA 1
ATOM 679 C C . HIS A 1 87 ? -11.087 2.432 -8.185 1.00 98.00 87 HIS A C 1
ATOM 681 O O . HIS A 1 87 ? -11.807 3.370 -8.541 1.00 98.00 87 HIS A O 1
ATOM 687 N N . LEU A 1 88 ? -9.966 2.604 -7.487 1.00 97.38 88 LEU A N 1
ATOM 688 C CA . LEU A 1 88 ? -9.501 3.894 -7.006 1.00 97.38 88 LEU A CA 1
ATOM 689 C C . LEU A 1 88 ? -7.978 3.913 -6.882 1.00 97.38 88 LEU A C 1
ATOM 691 O O . LEU A 1 88 ? -7.363 3.076 -6.226 1.00 97.38 88 LEU A O 1
ATOM 695 N N . ASP A 1 89 ? -7.385 4.951 -7.459 1.00 97.69 89 ASP A N 1
ATOM 696 C CA . ASP A 1 89 ? -5.985 5.290 -7.255 1.00 97.69 89 ASP A CA 1
ATOM 697 C C . ASP A 1 89 ? -5.765 5.828 -5.838 1.00 97.69 89 ASP A C 1
ATOM 699 O O . ASP A 1 89 ? -6.464 6.748 -5.407 1.00 97.69 89 ASP A O 1
ATOM 703 N N . MET 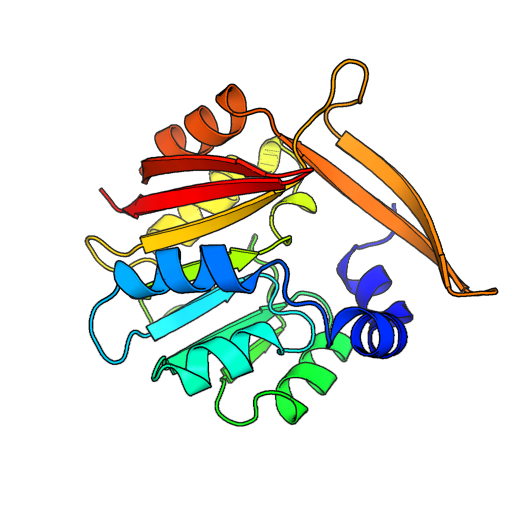A 1 90 ? -4.762 5.312 -5.123 1.00 97.25 90 MET A N 1
ATOM 704 C CA . MET A 1 90 ? -4.434 5.772 -3.769 1.00 97.25 90 MET A CA 1
ATOM 705 C C . MET A 1 90 ? -4.104 7.272 -3.699 1.00 97.25 90 MET A C 1
ATOM 707 O O . MET A 1 90 ? -4.342 7.903 -2.672 1.00 97.25 90 MET A O 1
ATOM 711 N N . ARG A 1 91 ? -3.643 7.883 -4.800 1.00 96.81 91 ARG A N 1
ATOM 712 C CA . ARG A 1 91 ? -3.445 9.342 -4.922 1.00 96.81 91 ARG A CA 1
ATOM 713 C C . ARG A 1 91 ? -4.746 10.138 -4.843 1.00 96.81 91 ARG A C 1
ATOM 715 O O . ARG A 1 91 ? -4.717 11.352 -4.685 1.00 96.81 91 ARG A O 1
ATOM 722 N N . LYS A 1 92 ? -5.887 9.463 -4.966 1.00 96.12 92 LYS A N 1
ATOM 723 C CA . LYS A 1 92 ? -7.240 10.023 -4.906 1.00 96.12 92 LYS A CA 1
ATOM 724 C C . LYS A 1 92 ? -8.037 9.472 -3.721 1.00 96.12 92 LYS A C 1
ATOM 726 O O . LYS A 1 92 ? -9.262 9.561 -3.719 1.00 96.12 92 LYS A O 1
ATOM 731 N N . VAL A 1 93 ? -7.370 8.911 -2.710 1.00 94.56 93 VAL A N 1
ATOM 732 C CA . VAL A 1 93 ? -8.036 8.299 -1.548 1.00 94.56 93 VAL A CA 1
ATOM 733 C C . VAL A 1 93 ? -8.901 9.292 -0.751 1.00 94.56 93 VAL A C 1
ATOM 735 O O . VAL A 1 93 ? -9.879 8.889 -0.126 1.00 94.56 93 VAL A O 1
ATOM 738 N N . ASP A 1 94 ? -8.627 10.595 -0.848 1.00 90.44 94 ASP A N 1
ATOM 739 C CA . ASP A 1 94 ? -9.457 11.653 -0.250 1.00 90.44 94 ASP A CA 1
ATOM 740 C C . ASP A 1 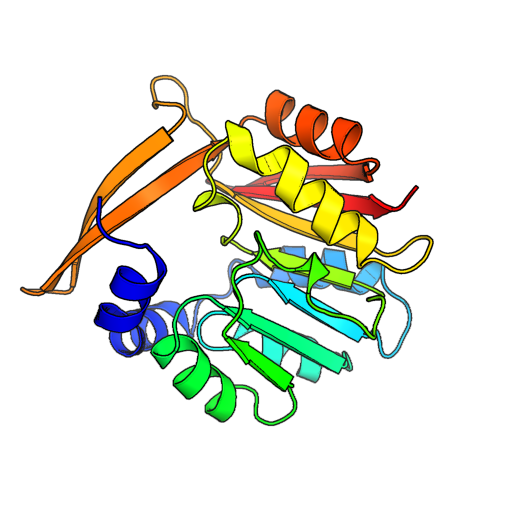94 ? -10.872 11.747 -0.851 1.00 90.44 94 ASP A C 1
ATOM 742 O O . ASP A 1 94 ? -11.763 12.338 -0.242 1.00 90.44 94 ASP A O 1
ATOM 746 N N . LEU A 1 95 ? -11.122 11.124 -2.010 1.00 90.69 95 LEU A N 1
ATOM 747 C CA . LEU A 1 95 ? -12.466 11.004 -2.584 1.00 90.69 95 LEU A CA 1
ATOM 748 C C . LEU A 1 95 ? -13.364 10.026 -1.806 1.00 90.69 95 LEU A C 1
ATOM 750 O O . LEU A 1 95 ? -14.573 9.991 -2.037 1.00 90.69 95 LEU A O 1
ATOM 754 N N . LEU A 1 96 ? -12.814 9.238 -0.875 1.00 88.50 96 LEU A N 1
ATOM 755 C CA . LEU A 1 96 ? -13.600 8.398 0.028 1.00 88.50 96 LEU A CA 1
ATOM 756 C C . LEU A 1 96 ? -14.279 9.280 1.084 1.00 88.50 96 LEU A C 1
ATOM 758 O O . LEU A 1 96 ? -13.691 9.610 2.111 1.00 88.50 96 LEU A O 1
ATOM 762 N N . GLN A 1 97 ? -15.529 9.665 0.836 1.00 72.25 97 GLN A N 1
ATOM 763 C CA . GLN A 1 97 ? -16.208 10.725 1.592 1.00 72.25 97 GLN A CA 1
ATOM 764 C C . GLN A 1 97 ? -16.700 10.341 3.001 1.00 72.25 97 GLN A C 1
ATOM 766 O O . GLN A 1 97 ? -16.991 11.238 3.786 1.00 72.25 97 GLN A O 1
ATOM 771 N N . TRP A 1 98 ? -16.782 9.053 3.358 1.00 63.09 98 TRP A N 1
ATOM 772 C CA . TRP A 1 98 ? -17.692 8.645 4.445 1.00 63.09 98 TRP A CA 1
ATOM 773 C C . TRP A 1 98 ? -17.090 7.845 5.600 1.00 63.09 98 TRP A C 1
ATOM 775 O O . TRP A 1 98 ? -17.799 7.624 6.579 1.00 63.09 98 TRP A O 1
ATOM 785 N N . GLN A 1 99 ? -15.835 7.389 5.530 1.00 74.00 99 GLN A N 1
ATOM 786 C CA . GLN A 1 99 ? -15.297 6.492 6.561 1.00 74.00 99 GLN A CA 1
ATOM 787 C C . GLN A 1 99 ? -13.857 6.812 6.948 1.00 74.00 99 GLN A C 1
ATOM 789 O O . GLN A 1 99 ? -13.004 7.057 6.092 1.00 74.00 99 GLN A O 1
ATOM 794 N N . THR A 1 100 ? -13.613 6.781 8.258 1.00 91.69 100 THR A N 1
ATOM 795 C CA . THR A 1 100 ? -12.281 6.634 8.832 1.00 91.69 100 THR A CA 1
ATOM 796 C C . THR A 1 100 ? -12.014 5.162 9.127 1.00 91.69 100 THR A C 1
ATOM 798 O O . THR A 1 100 ? -12.920 4.411 9.488 1.00 91.69 100 THR A O 1
ATOM 801 N N . TYR A 1 101 ? -10.765 4.747 8.955 1.00 97.12 101 TYR A N 1
ATOM 802 C CA . TYR A 1 101 ? -10.326 3.368 9.125 1.00 97.12 101 TYR A CA 1
ATOM 803 C C . TYR A 1 101 ? -9.557 3.206 10.433 1.00 97.12 101 TYR A C 1
ATOM 805 O O . TYR A 1 101 ? -8.767 4.072 10.808 1.00 97.12 101 TYR A O 1
ATOM 813 N N . ASP A 1 102 ? -9.757 2.081 11.111 1.00 98.00 102 ASP A N 1
ATOM 814 C CA . ASP A 1 102 ? -8.954 1.706 12.279 1.00 98.00 102 ASP A CA 1
ATOM 815 C C . ASP A 1 102 ? -7.525 1.357 11.858 1.00 98.00 102 ASP A C 1
ATOM 817 O O . ASP A 1 102 ? -6.561 1.650 12.569 1.00 98.00 102 ASP A O 1
ATOM 821 N N . GLY A 1 103 ? -7.401 0.754 10.673 1.00 98.50 103 GLY A N 1
ATOM 822 C CA . GLY A 1 103 ? -6.134 0.395 10.066 1.00 98.50 103 GLY A CA 1
ATOM 823 C C . GLY A 1 103 ? -6.072 0.742 8.581 1.00 98.50 103 GLY A C 1
ATOM 824 O O . GLY A 1 103 ? -7.045 0.580 7.851 1.00 98.50 103 GLY A O 1
ATOM 825 N N . ILE A 1 104 ? -4.908 1.169 8.109 1.00 98.69 104 ILE A N 1
ATOM 826 C CA . ILE A 1 104 ? -4.577 1.203 6.683 1.00 98.69 104 ILE A CA 1
ATOM 827 C C . ILE A 1 104 ? -3.443 0.216 6.459 1.00 98.69 104 ILE A C 1
ATOM 829 O O . ILE A 1 104 ? -2.416 0.281 7.131 1.00 98.69 104 ILE A O 1
ATOM 833 N N . PHE A 1 105 ? -3.634 -0.688 5.511 1.00 98.88 105 PHE A N 1
ATOM 834 C CA . PHE A 1 105 ? -2.681 -1.719 5.144 1.00 98.88 105 PHE A CA 1
ATOM 835 C C . PHE A 1 105 ? -2.259 -1.490 3.693 1.00 98.88 105 PHE A C 1
ATOM 837 O O . PHE A 1 105 ? -3.094 -1.559 2.802 1.00 98.88 105 PHE A O 1
ATOM 844 N N . ALA A 1 106 ? -0.989 -1.175 3.435 1.00 98.56 106 ALA A N 1
ATOM 845 C CA . ALA A 1 106 ? -0.487 -0.969 2.075 1.00 98.56 106 ALA A CA 1
ATOM 846 C C . ALA A 1 106 ? 0.767 -1.815 1.837 1.00 98.56 106 ALA A C 1
ATOM 848 O O . ALA A 1 106 ? 1.907 -1.404 2.088 1.00 98.56 106 ALA A O 1
ATOM 849 N N . GLN A 1 107 ? 0.554 -3.039 1.366 1.00 97.94 107 GLN A N 1
ATOM 850 C CA . GLN A 1 107 ? 1.636 -3.986 1.152 1.00 97.94 107 GLN A CA 1
ATOM 851 C C . GLN A 1 107 ? 2.042 -4.058 -0.313 1.00 97.94 107 GLN A C 1
ATOM 853 O O . GLN A 1 107 ? 1.313 -4.607 -1.137 1.00 97.94 107 GLN A O 1
ATOM 858 N N . ALA A 1 108 ? 3.268 -3.617 -0.593 1.00 97.31 108 ALA A N 1
ATOM 859 C CA . ALA A 1 108 ? 3.873 -3.641 -1.918 1.00 97.31 108 ALA A CA 1
ATOM 860 C C . ALA A 1 108 ? 3.170 -2.757 -2.966 1.00 97.31 108 ALA A C 1
ATOM 862 O O . ALA A 1 108 ? 3.311 -3.000 -4.159 1.00 97.31 108 ALA A O 1
ATOM 863 N N . SER A 1 109 ? 2.461 -1.712 -2.534 1.00 97.75 109 SER A N 1
ATOM 864 C CA . SER A 1 109 ? 1.693 -0.826 -3.418 1.00 97.75 109 SER A CA 1
ATOM 865 C C . SER A 1 109 ? 2.273 0.591 -3.512 1.00 97.75 109 SER A C 1
ATOM 867 O O . SER A 1 109 ? 2.451 1.109 -4.612 1.00 97.75 109 SER A O 1
ATOM 869 N N . LEU A 1 110 ? 2.675 1.198 -2.385 1.00 98.06 110 LEU A N 1
ATOM 870 C CA . LEU A 1 110 ? 3.271 2.548 -2.353 1.00 98.06 110 LEU A CA 1
ATOM 871 C C . LEU A 1 110 ? 4.570 2.652 -3.175 1.00 98.06 110 LEU A C 1
ATOM 873 O O . LEU A 1 110 ? 4.905 3.715 -3.681 1.00 98.06 110 LEU A O 1
ATOM 877 N N . LEU A 1 111 ? 5.269 1.531 -3.368 1.00 97.44 111 LEU A N 1
ATOM 878 C CA . LEU A 1 111 ? 6.466 1.428 -4.209 1.00 97.44 111 LEU A CA 1
ATOM 879 C C . LEU A 1 111 ? 6.223 1.711 -5.696 1.00 97.44 111 LEU A C 1
ATOM 881 O O . LEU A 1 111 ? 7.191 1.822 -6.436 1.00 97.44 111 LEU A O 1
ATOM 885 N N . HIS A 1 112 ? 4.972 1.842 -6.136 1.00 97.81 112 HIS A N 1
ATOM 886 C CA . HIS A 1 112 ? 4.624 2.296 -7.483 1.00 97.81 112 HIS A CA 1
ATOM 887 C C . HIS A 1 112 ? 4.370 3.814 -7.566 1.00 97.81 112 HIS A C 1
ATOM 889 O O . HIS A 1 112 ? 4.033 4.318 -8.635 1.00 97.81 112 HIS A O 1
ATOM 895 N N . ILE A 1 113 ? 4.535 4.553 -6.463 1.00 97.94 113 ILE A N 1
ATOM 896 C CA . ILE A 1 113 ? 4.352 6.006 -6.398 1.00 97.94 113 ILE A CA 1
ATOM 897 C C . ILE A 1 113 ? 5.716 6.708 -6.459 1.00 97.94 113 ILE A C 1
ATOM 899 O O . ILE A 1 113 ? 6.591 6.380 -5.651 1.00 97.94 113 ILE A O 1
ATOM 903 N N . PRO A 1 114 ? 5.920 7.687 -7.362 1.00 97.62 114 PRO A N 1
ATOM 904 C CA . PRO A 1 114 ? 7.145 8.483 -7.386 1.00 97.62 114 PRO A CA 1
ATOM 905 C C . PRO A 1 114 ? 7.393 9.195 -6.051 1.00 97.62 114 PRO A C 1
ATOM 907 O O . PRO A 1 114 ? 6.452 9.700 -5.438 1.00 97.62 114 PRO A O 1
ATOM 910 N N . HIS A 1 115 ? 8.647 9.311 -5.610 1.00 97.88 115 HIS A N 1
ATOM 911 C CA . HIS A 1 115 ? 9.028 9.894 -4.312 1.00 97.88 115 HIS A CA 1
ATOM 912 C C . HIS A 1 115 ? 8.411 11.275 -4.072 1.00 97.88 115 HIS A C 1
ATOM 914 O O . HIS A 1 115 ? 7.957 11.566 -2.967 1.00 97.88 115 HIS A O 1
ATOM 920 N N . LYS A 1 116 ? 8.314 12.103 -5.119 1.00 97.88 116 LYS A N 1
ATOM 921 C CA . LYS A 1 116 ? 7.700 13.444 -5.056 1.00 97.88 116 LYS A CA 1
ATOM 922 C C . LYS A 1 116 ? 6.207 13.434 -4.678 1.00 97.88 116 LYS A C 1
ATOM 924 O O . LYS A 1 116 ? 5.691 14.444 -4.212 1.00 97.88 116 LYS A O 1
ATOM 929 N N . GLU A 1 117 ? 5.512 12.319 -4.898 1.00 98.12 117 GLU A N 1
ATOM 930 C CA . GLU A 1 117 ? 4.07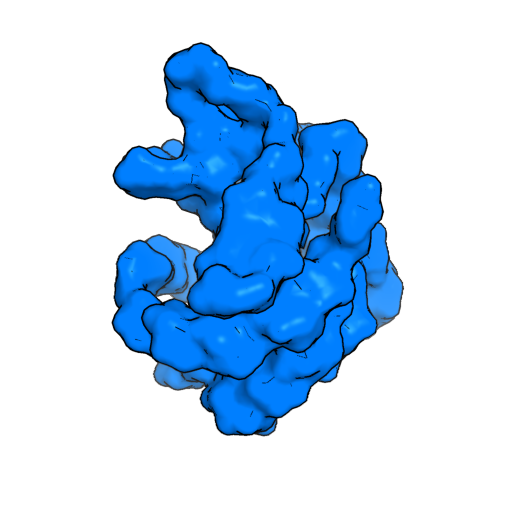9 12.131 -4.626 1.00 98.12 117 GLU A CA 1
ATOM 931 C C . GLU A 1 117 ? 3.824 11.350 -3.325 1.00 98.12 117 GLU A C 1
ATOM 933 O O . GLU A 1 117 ? 2.695 11.339 -2.834 1.00 98.12 117 GLU A O 1
ATOM 938 N N . VAL A 1 118 ? 4.854 10.743 -2.720 1.00 98.50 118 VAL A N 1
ATOM 939 C CA . VAL A 1 118 ? 4.706 9.888 -1.529 1.00 98.50 118 VAL A CA 1
ATOM 940 C C . VAL A 1 118 ? 4.134 10.656 -0.339 1.00 98.50 118 VAL A C 1
ATOM 942 O O . VAL A 1 118 ? 3.176 10.189 0.271 1.00 98.50 118 VAL A O 1
ATOM 945 N N . VAL A 1 119 ? 4.672 11.832 0.000 1.00 98.62 119 VAL A N 1
ATOM 946 C CA . VAL A 1 119 ? 4.169 12.608 1.150 1.00 98.62 119 VAL A CA 1
ATOM 947 C C . VAL A 1 119 ? 2.708 13.043 0.957 1.00 98.62 119 VAL A C 1
ATOM 949 O O . VAL A 1 119 ? 1.921 12.824 1.880 1.00 98.62 119 VAL A O 1
ATOM 952 N N . PRO A 1 120 ? 2.290 13.604 -0.199 1.00 98.44 120 PRO A N 1
ATOM 953 C CA . PRO A 1 120 ? 0.875 13.852 -0.480 1.00 98.44 120 PRO A CA 1
ATOM 954 C C . PRO A 1 120 ? -0.020 12.619 -0.292 1.00 98.44 120 PRO A C 1
ATOM 956 O O . PRO A 1 120 ? -1.040 12.714 0.389 1.00 98.44 120 PRO A O 1
ATOM 959 N N . VAL A 1 121 ? 0.382 11.454 -0.816 1.00 98.50 121 VAL A N 1
ATOM 960 C CA . VAL A 1 121 ? -0.366 10.194 -0.639 1.00 98.50 121 VAL A CA 1
ATOM 961 C C . VAL A 1 121 ? -0.466 9.814 0.836 1.00 98.50 121 VAL A C 1
ATOM 963 O O . VAL A 1 121 ? -1.551 9.510 1.326 1.00 98.50 121 VAL A O 1
ATOM 966 N N . LEU A 1 122 ? 0.643 9.867 1.575 1.00 98.56 122 LEU A N 1
ATOM 967 C CA . LEU A 1 122 ? 0.651 9.545 3.001 1.00 98.56 122 LEU A CA 1
ATOM 968 C C . LEU A 1 122 ? -0.222 10.513 3.811 1.00 98.56 122 LEU A C 1
ATOM 970 O O . LEU A 1 122 ? -0.908 10.063 4.724 1.00 98.56 122 LEU A O 1
ATOM 974 N N . LYS A 1 123 ? -0.264 11.808 3.469 1.00 98.00 123 LYS A N 1
ATOM 975 C CA . LYS A 1 123 ? -1.162 12.788 4.109 1.00 98.00 123 LYS A CA 1
ATOM 976 C C . LYS A 1 123 ? -2.636 12.472 3.851 1.00 98.00 123 LYS A C 1
ATOM 978 O O . LYS A 1 123 ? -3.438 12.542 4.781 1.00 98.00 123 LYS A O 1
ATOM 983 N N . ALA A 1 124 ? -2.983 12.075 2.630 1.00 96.88 124 ALA A N 1
ATOM 984 C CA . ALA A 1 124 ? -4.338 11.649 2.291 1.00 96.88 124 ALA A CA 1
ATOM 985 C C . ALA A 1 124 ? -4.743 10.386 3.081 1.00 96.88 124 ALA A C 1
ATOM 987 O O . ALA A 1 124 ? -5.782 10.349 3.744 1.00 96.88 124 ALA A O 1
ATOM 988 N N . LEU A 1 125 ? -3.862 9.377 3.135 1.00 97.31 125 LEU A N 1
ATOM 989 C CA . LEU A 1 125 ? -4.061 8.172 3.953 1.00 97.31 125 LEU A CA 1
ATOM 990 C C . LEU A 1 125 ? -4.181 8.506 5.449 1.00 97.31 125 LEU A C 1
ATOM 992 O O . LEU A 1 125 ? -5.085 8.018 6.125 1.00 97.31 125 LEU A O 1
ATOM 996 N N . HIS A 1 126 ? -3.333 9.397 5.966 1.00 97.38 126 HIS A N 1
ATOM 997 C CA . HIS A 1 126 ? -3.435 9.914 7.332 1.00 97.38 126 HIS A CA 1
ATOM 998 C C . HIS A 1 126 ? -4.808 10.555 7.593 1.00 97.38 126 HIS A C 1
ATOM 1000 O O . HIS A 1 126 ? -5.435 10.326 8.631 1.00 97.38 126 HIS A O 1
ATOM 1006 N N . GLY A 1 127 ? -5.326 11.322 6.632 1.00 95.44 127 GLY A N 1
ATOM 1007 C CA . GLY A 1 127 ? -6.661 11.916 6.678 1.00 95.44 127 GLY A CA 1
ATOM 1008 C C . GLY A 1 127 ? -7.804 10.897 6.714 1.00 95.44 127 GLY A C 1
ATOM 1009 O O . GLY A 1 127 ? -8.892 11.240 7.176 1.00 95.44 127 GLY A O 1
ATOM 1010 N N . ARG A 1 128 ? -7.575 9.659 6.259 1.00 96.19 128 ARG A N 1
ATOM 1011 C CA . ARG A 1 128 ? -8.548 8.554 6.291 1.00 96.19 128 ARG A CA 1
ATOM 1012 C C . ARG A 1 128 ? -8.409 7.638 7.507 1.00 96.19 128 ARG A C 1
ATOM 1014 O O . ARG A 1 128 ? -9.288 6.816 7.730 1.00 96.19 128 ARG A O 1
ATOM 1021 N N . LEU A 1 129 ? -7.362 7.761 8.317 1.00 96.75 129 LEU A N 1
ATOM 1022 C CA . LEU A 1 129 ? -7.261 7.009 9.572 1.00 96.75 129 LEU A CA 1
ATOM 1023 C C . LEU A 1 129 ? -8.113 7.635 10.678 1.00 96.75 129 LEU A C 1
ATOM 1025 O O . LEU A 1 129 ? -8.198 8.860 10.802 1.00 96.75 129 LEU A O 1
ATOM 1029 N N . ALA A 1 130 ? -8.713 6.786 11.507 1.00 95.69 130 ALA A N 1
ATOM 1030 C CA . ALA A 1 130 ? -9.298 7.181 12.779 1.00 95.69 130 ALA A CA 1
ATOM 1031 C C . ALA A 1 130 ? -8.214 7.729 13.722 1.00 95.69 130 ALA A C 1
ATOM 1033 O O . ALA A 1 130 ? -7.015 7.520 13.508 1.00 95.69 130 ALA A O 1
ATOM 1034 N N . GLU A 1 131 ? -8.627 8.440 14.771 1.00 93.31 131 GLU A N 1
ATOM 1035 C CA . GLU A 1 131 ? -7.702 8.834 15.835 1.00 93.31 131 GLU A CA 1
ATOM 1036 C C . GLU A 1 131 ? -6.981 7.602 16.384 1.00 93.31 131 GLU A C 1
ATOM 1038 O O . GLU A 1 131 ? -7.592 6.560 16.622 1.00 93.31 131 GLU A O 1
ATOM 1043 N N . HIS A 1 132 ? -5.659 7.714 16.520 1.00 92.56 132 HIS A N 1
ATOM 1044 C CA . HIS A 1 132 ? -4.779 6.622 16.942 1.00 92.56 132 HIS A CA 1
ATOM 1045 C C . HIS A 1 132 ? -4.799 5.375 16.039 1.00 92.56 132 HIS A C 1
ATOM 1047 O O . HIS A 1 132 ? -4.248 4.343 16.423 1.00 92.56 132 HIS A O 1
ATOM 1053 N N . GLY A 1 133 ? -5.376 5.473 14.839 1.00 97.62 133 GLY A N 1
ATOM 1054 C CA . GLY A 1 133 ? -5.379 4.403 13.853 1.00 97.62 133 GLY A CA 1
ATOM 1055 C C . GLY A 1 133 ? -3.970 4.049 13.372 1.00 97.62 133 GLY A C 1
ATOM 1056 O O . GLY A 1 133 ? -3.038 4.863 13.433 1.00 97.62 133 GLY A O 1
ATOM 1057 N N . ILE A 1 134 ? -3.818 2.812 12.905 1.00 98.56 134 ILE A N 1
ATOM 1058 C CA . ILE A 1 134 ? -2.518 2.223 12.573 1.00 98.56 134 ILE A CA 1
ATOM 1059 C C . ILE A 1 134 ? -2.335 2.161 11.058 1.00 98.56 134 ILE A C 1
ATOM 1061 O O . ILE A 1 134 ? -3.196 1.690 10.325 1.00 98.56 134 ILE A O 1
ATOM 1065 N N . LEU A 1 135 ? -1.175 2.593 10.586 1.00 98.75 135 LEU A N 1
ATOM 1066 C CA . LEU A 1 135 ? -0.706 2.396 9.225 1.00 98.75 135 LEU A CA 1
ATOM 1067 C C . LEU A 1 135 ? 0.327 1.267 9.207 1.00 98.75 135 LEU A C 1
ATOM 1069 O O . LEU A 1 135 ? 1.310 1.319 9.947 1.00 98.75 135 LEU A O 1
ATOM 1073 N N . TYR A 1 136 ? 0.141 0.300 8.316 1.00 98.75 136 TYR A N 1
ATOM 1074 C CA . TYR A 1 136 ? 1.173 -0.635 7.887 1.00 98.75 136 TYR A CA 1
ATOM 1075 C C . TYR A 1 136 ? 1.575 -0.361 6.439 1.00 98.75 136 TYR A C 1
ATOM 1077 O O . TYR A 1 136 ? 0.713 -0.235 5.569 1.00 98.75 136 TYR A O 1
ATOM 1085 N N . LEU A 1 137 ? 2.883 -0.324 6.177 1.00 97.88 137 LEU A N 1
ATOM 1086 C CA . LEU A 1 137 ? 3.454 -0.239 4.835 1.00 97.88 137 LEU A CA 1
ATOM 1087 C C . LEU A 1 137 ? 4.529 -1.307 4.639 1.00 97.88 137 LEU A C 1
ATOM 1089 O O . LEU A 1 137 ? 5.373 -1.497 5.516 1.00 97.88 137 LEU A O 1
ATOM 1093 N N . ALA A 1 138 ? 4.579 -1.895 3.444 1.00 98.25 138 ALA A N 1
ATOM 1094 C CA . ALA A 1 138 ? 5.745 -2.639 2.974 1.00 98.25 138 ALA A CA 1
ATOM 1095 C C . ALA A 1 138 ? 6.216 -2.105 1.617 1.00 98.25 138 ALA A C 1
ATOM 1097 O O . ALA A 1 138 ? 5.450 -2.089 0.650 1.00 98.25 138 ALA A O 1
ATOM 1098 N N . VAL A 1 139 ? 7.483 -1.695 1.532 1.00 98.44 139 VAL A N 1
ATOM 1099 C CA . VAL A 1 139 ? 8.106 -1.163 0.306 1.00 98.44 139 VAL A CA 1
ATOM 1100 C C . VAL A 1 139 ? 9.466 -1.803 0.044 1.00 98.44 139 VAL A C 1
ATOM 1102 O O . VAL A 1 139 ? 10.103 -2.311 0.965 1.00 98.44 139 VAL A O 1
ATOM 1105 N N . LYS A 1 140 ? 9.945 -1.787 -1.205 1.00 97.75 140 LYS A N 1
ATOM 1106 C CA . LYS A 1 140 ? 11.271 -2.330 -1.537 1.00 97.75 140 LYS A CA 1
ATOM 1107 C C . LYS A 1 140 ? 12.378 -1.398 -1.025 1.00 97.75 140 LYS A C 1
ATOM 1109 O O . LYS A 1 140 ? 12.385 -0.202 -1.316 1.00 97.75 140 LYS A O 1
ATOM 1114 N N . ALA A 1 141 ? 13.329 -1.958 -0.284 1.00 97.62 141 ALA A N 1
ATOM 1115 C CA . ALA A 1 141 ? 14.489 -1.234 0.223 1.00 97.62 141 ALA A CA 1
ATOM 1116 C C . ALA A 1 141 ? 15.468 -0.901 -0.914 1.00 97.62 141 ALA A C 1
ATOM 1118 O O . ALA A 1 141 ? 15.723 -1.764 -1.751 1.00 97.62 141 ALA A O 1
ATOM 1119 N N . GLN A 1 142 ? 16.089 0.276 -0.905 1.00 96.94 142 GLN A N 1
ATOM 1120 C CA . GLN A 1 142 ? 17.196 0.631 -1.795 1.00 96.94 142 GLN A CA 1
ATOM 1121 C C . GLN A 1 142 ? 18.490 -0.049 -1.324 1.00 96.94 142 GLN A C 1
ATOM 1123 O O . GLN A 1 142 ? 18.908 0.117 -0.177 1.00 96.94 142 GLN A O 1
ATOM 1128 N N . ARG A 1 143 ? 19.143 -0.819 -2.200 1.00 93.38 143 ARG A N 1
ATOM 1129 C CA . ARG A 1 143 ? 20.501 -1.342 -1.976 1.00 93.38 143 ARG A CA 1
ATOM 1130 C C . ARG A 1 143 ? 21.532 -0.350 -2.501 1.00 93.38 143 ARG A C 1
ATOM 1132 O O . ARG A 1 143 ? 21.258 0.494 -3.351 1.00 93.38 143 ARG A O 1
ATOM 1139 N N . LYS A 1 144 ? 22.758 -0.479 -1.995 1.00 92.81 144 LYS A N 1
ATOM 1140 C CA . LYS A 1 144 ? 23.896 0.323 -2.446 1.00 92.81 144 LYS A CA 1
ATOM 1141 C C . LYS A 1 144 ? 24.071 0.184 -3.964 1.00 92.81 144 LYS A C 1
ATOM 1143 O O . LYS A 1 144 ? 24.217 -0.928 -4.459 1.00 92.81 144 LYS A O 1
ATOM 1148 N N . GLY A 1 145 ? 24.097 1.317 -4.663 1.00 93.62 145 GLY A N 1
ATOM 1149 C CA . GLY A 1 145 ? 24.287 1.380 -6.115 1.00 93.62 145 GLY A CA 1
ATOM 1150 C C . GLY A 1 145 ? 23.002 1.292 -6.940 1.00 93.62 145 GLY A C 1
ATOM 1151 O O . GLY A 1 145 ? 23.067 1.453 -8.153 1.00 93.62 145 GLY A O 1
ATOM 1152 N N . GLU A 1 146 ? 21.842 1.078 -6.317 1.00 95.06 146 GLU A N 1
ATOM 1153 C CA . GLU A 1 146 ? 20.564 1.125 -7.027 1.00 95.06 146 GLU A CA 1
ATOM 1154 C C . GLU A 1 146 ? 20.062 2.563 -7.184 1.00 95.06 146 GLU A C 1
ATOM 1156 O O . GLU A 1 146 ? 20.283 3.393 -6.291 1.00 95.06 146 GLU A O 1
ATOM 1161 N N . PRO A 1 147 ? 19.344 2.867 -8.279 1.00 96.38 147 PRO A N 1
ATOM 1162 C CA . PRO A 1 147 ? 18.684 4.157 -8.429 1.00 96.38 147 PRO A CA 1
ATOM 1163 C C . PRO A 1 147 ? 17.598 4.342 -7.359 1.00 96.38 147 PRO A C 1
ATOM 1165 O O . PRO A 1 147 ? 17.161 3.385 -6.725 1.00 96.38 147 PRO A O 1
ATOM 1168 N N . HIS A 1 148 ? 17.138 5.575 -7.154 1.00 96.00 148 HIS A N 1
ATOM 1169 C CA . HIS A 1 148 ? 15.995 5.833 -6.267 1.00 96.00 148 HIS A CA 1
ATOM 1170 C C . HIS A 1 148 ? 14.668 5.402 -6.888 1.00 96.00 148 HIS A C 1
ATOM 1172 O O . HIS A 1 148 ? 13.757 4.998 -6.168 1.00 96.00 148 HIS A O 1
ATOM 1178 N N . GLU A 1 149 ? 14.575 5.499 -8.213 1.00 97.75 149 GLU A N 1
ATOM 1179 C CA . GLU A 1 149 ? 13.401 5.169 -9.010 1.00 97.75 149 GLU A CA 1
ATOM 1180 C C . GLU A 1 149 ? 13.851 4.486 -10.299 1.00 97.75 149 GLU A C 1
ATOM 1182 O O . GLU A 1 149 ? 14.875 4.855 -10.879 1.00 97.75 149 GLU A O 1
ATOM 1187 N N . VAL A 1 150 ? 13.108 3.480 -10.746 1.00 97.19 150 VAL A N 1
ATOM 1188 C CA . VAL A 1 150 ? 13.452 2.713 -11.945 1.00 97.19 150 VAL A CA 1
ATOM 1189 C C . VAL A 1 150 ? 12.208 2.139 -12.603 1.00 97.19 150 VAL A C 1
ATOM 1191 O O . VAL A 1 150 ? 11.263 1.747 -11.926 1.00 97.19 150 VAL A O 1
ATOM 1194 N N . VAL A 1 151 ? 12.224 2.058 -13.930 1.00 96.81 151 VAL A N 1
ATOM 1195 C CA . VAL A 1 151 ? 11.278 1.245 -14.695 1.00 96.81 151 VAL A CA 1
ATOM 1196 C C . VAL A 1 151 ? 11.979 -0.063 -15.036 1.00 96.81 151 VAL A C 1
ATOM 1198 O O . VAL A 1 151 ? 13.052 -0.046 -15.637 1.00 96.81 151 VAL A O 1
ATOM 1201 N N . ILE A 1 152 ? 11.410 -1.182 -14.598 1.00 95.81 152 ILE A N 1
ATOM 1202 C CA . ILE A 1 152 ? 11.967 -2.516 -14.818 1.00 95.81 152 ILE A CA 1
ATOM 1203 C C . ILE A 1 152 ? 11.132 -3.212 -15.897 1.00 95.81 152 ILE A C 1
ATOM 1205 O O . ILE A 1 152 ? 9.923 -3.360 -15.695 1.00 95.81 152 ILE A O 1
ATOM 1209 N N . PRO A 1 153 ? 11.742 -3.631 -17.021 1.00 95.44 153 PRO A N 1
ATOM 1210 C CA . PRO A 1 153 ? 11.095 -4.516 -17.976 1.00 95.44 153 PRO A CA 1
ATOM 1211 C C . PRO A 1 153 ? 11.052 -5.942 -17.415 1.00 95.44 153 PRO A C 1
ATOM 1213 O O . PRO A 1 153 ? 12.047 -6.453 -16.899 1.00 95.44 153 PRO A O 1
ATOM 1216 N N . GLU A 1 154 ? 9.895 -6.582 -17.514 1.00 94.81 154 GLU A N 1
ATOM 1217 C CA . GLU A 1 154 ? 9.619 -7.927 -17.014 1.00 94.81 154 GLU A CA 1
ATOM 1218 C C . GLU A 1 154 ? 8.774 -8.703 -18.033 1.00 94.81 154 GLU A C 1
ATOM 1220 O O . GLU A 1 154 ? 8.316 -8.154 -19.042 1.00 94.81 154 GLU A O 1
ATOM 1225 N N . SER A 1 155 ? 8.592 -10.002 -17.796 1.00 94.06 155 SER A N 1
ATOM 1226 C CA . SER A 1 155 ? 7.802 -10.837 -18.693 1.00 94.06 155 SER A CA 1
ATOM 1227 C C . SER A 1 155 ? 7.187 -12.049 -18.015 1.00 94.06 155 SER A C 1
ATOM 1229 O O . SER A 1 155 ? 7.846 -12.714 -17.217 1.00 94.06 155 SER A O 1
ATOM 1231 N N . TYR A 1 156 ? 5.980 -12.396 -18.453 1.00 90.31 156 TYR A N 1
ATOM 1232 C CA . TYR A 1 156 ? 5.381 -13.710 -18.259 1.00 90.31 156 TYR A CA 1
ATOM 1233 C C . TYR A 1 156 ? 5.381 -14.465 -19.588 1.00 90.31 156 TYR A C 1
ATOM 1235 O O . TYR A 1 156 ? 4.532 -14.224 -20.445 1.00 90.31 156 TYR A O 1
ATOM 1243 N N . GLY A 1 157 ? 6.339 -15.375 -19.777 1.00 89.50 157 GLY A N 1
ATOM 1244 C CA . GLY A 1 157 ? 6.524 -16.036 -21.071 1.00 89.50 157 GLY A CA 1
ATOM 1245 C C . GLY A 1 157 ? 6.771 -15.003 -22.176 1.00 89.50 157 GLY A C 1
ATOM 1246 O O . GLY A 1 157 ? 7.731 -14.243 -22.099 1.00 89.50 157 GLY A O 1
ATOM 1247 N N . GLU A 1 158 ? 5.890 -14.958 -23.175 1.00 90.56 158 GLU A N 1
ATOM 1248 C CA . GLU A 1 158 ? 5.958 -14.010 -24.301 1.00 90.56 158 GLU A CA 1
ATOM 1249 C C . GLU A 1 158 ? 5.305 -12.646 -24.006 1.00 90.56 158 GLU A C 1
ATOM 1251 O O . GLU A 1 158 ? 5.439 -11.703 -24.786 1.00 90.56 158 GLU A O 1
ATOM 1256 N N . LEU A 1 159 ? 4.588 -12.510 -22.884 1.00 92.19 159 LEU A N 1
ATOM 1257 C CA . LEU A 1 159 ? 3.989 -11.242 -22.480 1.00 92.19 159 LEU A CA 1
ATOM 1258 C C . LEU A 1 159 ? 5.047 -10.360 -21.820 1.00 92.19 159 LEU A C 1
ATOM 1260 O O . LEU A 1 159 ? 5.445 -10.617 -20.686 1.00 92.19 159 LEU A O 1
ATOM 1264 N N . HIS A 1 160 ? 5.459 -9.297 -22.507 1.00 93.56 160 HIS A N 1
ATOM 1265 C CA . HIS A 1 160 ? 6.391 -8.295 -21.991 1.00 93.56 160 HIS A CA 1
ATOM 1266 C C . HIS A 1 160 ? 5.652 -7.089 -21.413 1.00 93.56 160 HIS A C 1
ATOM 1268 O O . HIS A 1 160 ? 4.697 -6.588 -22.008 1.00 93.56 160 HIS A O 1
ATOM 1274 N N . TYR A 1 161 ? 6.118 -6.595 -20.271 1.00 94.31 161 TYR A N 1
ATOM 1275 C CA . TYR A 1 161 ? 5.544 -5.432 -19.604 1.00 94.31 161 TYR A CA 1
ATOM 1276 C C . TYR A 1 161 ? 6.605 -4.678 -18.801 1.00 94.31 161 TYR A C 1
ATOM 1278 O O . TYR A 1 161 ? 7.726 -5.144 -18.616 1.00 94.31 161 TYR A O 1
ATOM 1286 N N . GLU A 1 162 ? 6.249 -3.495 -18.311 1.00 95.19 162 GLU A N 1
ATOM 1287 C CA . GLU A 1 162 ? 7.130 -2.664 -17.496 1.00 95.19 162 GLU A CA 1
ATOM 1288 C C . GLU A 1 162 ? 6.456 -2.293 -16.178 1.00 95.19 162 GLU A C 1
ATOM 1290 O O . GLU A 1 162 ? 5.251 -2.014 -16.133 1.00 95.19 162 GLU A O 1
ATOM 1295 N N . ARG A 1 163 ? 7.245 -2.235 -15.102 1.00 96.00 163 ARG A N 1
ATOM 1296 C CA . ARG A 1 163 ? 6.798 -1.721 -13.804 1.00 96.00 163 ARG A CA 1
ATOM 1297 C C . ARG A 1 163 ? 7.738 -0.653 -13.277 1.00 96.00 163 ARG A C 1
ATOM 1299 O O . ARG A 1 163 ? 8.950 -0.839 -13.202 1.00 96.00 163 ARG A O 1
ATOM 1306 N N . PHE A 1 164 ? 7.151 0.466 -12.875 1.00 97.00 164 PHE A N 1
ATOM 1307 C CA . PHE A 1 164 ? 7.849 1.520 -12.153 1.00 97.00 164 PHE A CA 1
ATOM 1308 C C . PHE A 1 164 ? 8.009 1.142 -10.678 1.00 97.00 164 PHE A C 1
ATOM 1310 O O . PHE A 1 164 ? 7.059 0.665 -10.059 1.00 97.00 164 PHE A O 1
ATOM 1317 N N . PHE A 1 165 ? 9.183 1.401 -10.110 1.00 97.56 165 PHE A N 1
ATOM 1318 C CA . PHE A 1 165 ? 9.490 1.189 -8.704 1.00 97.56 165 PHE A CA 1
ATOM 1319 C C . PHE A 1 165 ? 10.213 2.393 -8.109 1.00 97.56 165 PHE A C 1
ATOM 1321 O O . PHE A 1 165 ? 11.247 2.805 -8.626 1.00 97.56 165 PHE A O 1
ATOM 1328 N N . SER A 1 166 ? 9.732 2.857 -6.961 1.00 98.19 166 SER A N 1
ATOM 1329 C CA . SER A 1 166 ? 10.472 3.681 -6.008 1.00 98.19 166 SER A CA 1
ATOM 1330 C C . SER A 1 166 ? 11.127 2.780 -4.961 1.00 98.19 166 SER A C 1
ATOM 1332 O O . SER A 1 166 ? 10.465 1.946 -4.335 1.00 98.19 166 SER A O 1
ATOM 1334 N N . TYR A 1 167 ? 12.431 2.947 -4.751 1.00 98.38 167 TYR A N 1
ATOM 1335 C CA . TYR A 1 167 ? 13.184 2.278 -3.694 1.00 98.38 167 TYR A CA 1
ATOM 1336 C C . TYR A 1 167 ? 13.397 3.196 -2.493 1.00 98.38 167 TYR A C 1
ATOM 1338 O O . TYR A 1 167 ? 13.654 4.392 -2.634 1.00 98.38 167 TYR A O 1
ATOM 1346 N N . TYR A 1 168 ? 13.309 2.621 -1.294 1.00 98.38 168 TYR A N 1
ATOM 1347 C CA . TYR A 1 168 ? 13.295 3.378 -0.044 1.00 98.38 168 TYR A CA 1
ATOM 1348 C C . TYR A 1 168 ? 14.481 3.039 0.846 1.00 98.38 168 TYR A C 1
ATOM 1350 O O . TYR A 1 168 ? 14.871 1.881 0.983 1.00 98.38 168 TYR A O 1
ATOM 1358 N N . THR A 1 169 ? 15.024 4.045 1.512 1.00 97.56 169 THR A N 1
ATOM 1359 C CA . THR A 1 169 ? 15.918 3.851 2.650 1.00 97.56 169 THR A CA 1
ATOM 1360 C C . THR A 1 169 ? 15.108 3.922 3.944 1.00 97.56 169 THR A C 1
ATOM 1362 O O . THR A 1 169 ? 13.946 4.336 3.957 1.00 97.56 169 THR A O 1
ATOM 1365 N N . LYS A 1 170 ? 15.693 3.515 5.077 1.00 97.38 170 LYS A N 1
ATOM 1366 C CA . LYS A 1 170 ? 15.003 3.703 6.365 1.00 97.38 170 LYS A CA 1
ATOM 1367 C C . LYS A 1 170 ? 14.847 5.189 6.683 1.00 97.38 170 LYS A C 1
ATOM 1369 O O . LYS A 1 170 ? 13.889 5.591 7.337 1.00 97.38 170 LYS A O 1
ATOM 1374 N N . GLU A 1 171 ? 15.805 5.991 6.242 1.00 97.19 171 GLU A N 1
ATOM 1375 C CA . GLU A 1 171 ? 15.892 7.422 6.486 1.00 97.19 171 GLU A CA 1
ATOM 1376 C C . GLU A 1 171 ? 14.789 8.167 5.731 1.00 97.19 171 GLU A C 1
ATOM 1378 O O . GLU A 1 171 ? 14.030 8.899 6.365 1.00 97.19 171 GLU A O 1
ATOM 1383 N N . ASN A 1 172 ? 14.636 7.936 4.418 1.00 97.31 172 ASN A N 1
ATOM 1384 C CA . ASN A 1 172 ? 13.624 8.647 3.633 1.00 97.31 172 ASN A CA 1
ATOM 1385 C C . ASN A 1 172 ? 12.199 8.227 4.014 1.00 97.31 172 ASN A C 1
ATOM 1387 O O . ASN A 1 172 ? 11.353 9.090 4.219 1.00 97.31 172 ASN A O 1
ATOM 1391 N N . LEU A 1 173 ? 11.945 6.931 4.224 1.00 98.38 173 LEU A N 1
ATOM 1392 C CA . LEU A 1 173 ? 10.619 6.446 4.590 1.00 98.38 173 LEU A CA 1
ATOM 1393 C C . LEU A 1 173 ? 10.190 6.991 5.954 1.00 98.38 173 LEU A C 1
ATOM 1395 O O . LEU A 1 173 ? 9.047 7.413 6.117 1.00 98.38 173 LEU A O 1
ATOM 1399 N N . ARG A 1 174 ? 11.112 7.048 6.925 1.00 98.44 174 ARG A N 1
ATOM 1400 C CA . ARG A 1 174 ? 10.846 7.670 8.228 1.00 98.44 174 ARG A CA 1
ATOM 1401 C C . ARG A 1 174 ? 10.555 9.165 8.091 1.00 98.44 174 ARG A C 1
ATOM 1403 O O . ARG A 1 174 ? 9.632 9.642 8.743 1.00 98.44 174 ARG A O 1
ATOM 1410 N N . ALA A 1 175 ? 11.312 9.882 7.259 1.00 98.44 175 ALA A N 1
ATOM 1411 C CA . ALA A 1 175 ? 11.088 11.305 7.016 1.00 98.44 175 ALA A CA 1
ATOM 1412 C C . ALA A 1 175 ? 9.717 11.562 6.371 1.00 98.44 175 ALA A C 1
ATOM 1414 O O . ALA A 1 175 ? 8.969 12.399 6.866 1.00 98.44 175 ALA A O 1
ATOM 1415 N N . TYR A 1 176 ? 9.342 10.792 5.345 1.00 98.69 176 TYR A N 1
ATOM 1416 C CA . TYR A 1 176 ? 8.040 10.923 4.685 1.00 98.69 176 TYR A CA 1
ATOM 1417 C C . TYR A 1 176 ? 6.871 10.628 5.624 1.00 98.69 176 TYR A C 1
ATOM 1419 O O . TYR A 1 176 ? 5.883 11.359 5.622 1.00 98.69 176 TYR A O 1
ATOM 1427 N N . LEU A 1 177 ? 6.987 9.586 6.454 1.00 98.62 177 LEU A N 1
ATOM 1428 C CA . LEU A 1 177 ? 5.982 9.266 7.470 1.00 98.62 177 LEU A CA 1
ATOM 1429 C C . LEU A 1 177 ? 5.832 10.408 8.483 1.00 98.62 177 LEU A C 1
ATOM 1431 O O . LEU A 1 177 ? 4.710 10.832 8.754 1.00 98.62 177 LEU A O 1
ATOM 1435 N N . ALA A 1 178 ? 6.944 10.939 8.995 1.00 98.25 178 ALA A N 1
ATOM 1436 C CA . ALA A 1 178 ? 6.924 12.049 9.944 1.00 98.25 178 ALA A CA 1
ATOM 1437 C C . ALA A 1 178 ? 6.316 13.324 9.331 1.00 98.25 178 ALA A C 1
ATOM 1439 O O . ALA A 1 178 ? 5.457 13.951 9.945 1.00 98.25 178 ALA A O 1
ATOM 1440 N N . GLU A 1 179 ? 6.699 13.679 8.101 1.00 98.44 179 GLU A N 1
ATOM 1441 C CA . GLU A 1 179 ? 6.151 14.841 7.386 1.00 98.44 179 GLU A CA 1
ATOM 1442 C C . GLU A 1 179 ? 4.646 14.701 7.097 1.00 98.44 179 GLU A C 1
ATOM 1444 O O . GLU A 1 179 ? 3.911 15.691 7.051 1.00 98.44 179 GLU A O 1
ATOM 1449 N N . ALA A 1 180 ? 4.166 13.467 6.930 1.00 98.25 180 ALA A N 1
ATOM 1450 C CA . ALA A 1 180 ? 2.751 13.164 6.762 1.00 98.25 180 ALA A CA 1
ATOM 1451 C C . ALA A 1 180 ? 1.950 13.117 8.080 1.00 98.25 180 ALA A C 1
ATOM 1453 O O . ALA A 1 180 ? 0.740 12.901 8.034 1.00 98.25 180 ALA A O 1
ATOM 1454 N N . GLY A 1 181 ? 2.589 13.350 9.233 1.00 97.81 181 GLY A N 1
ATOM 1455 C CA . GLY A 1 181 ? 1.933 13.388 10.546 1.00 97.81 181 GLY A CA 1
ATOM 1456 C C . GLY A 1 181 ? 1.897 12.049 11.286 1.00 97.81 181 GLY A C 1
ATOM 1457 O O . GLY A 1 181 ? 1.221 11.926 12.305 1.00 97.81 181 GLY A O 1
ATOM 1458 N N . PHE A 1 182 ? 2.624 11.037 10.809 1.00 98.44 182 PHE A N 1
ATOM 1459 C CA . PHE A 1 182 ? 2.694 9.744 11.479 1.00 98.44 182 PHE A CA 1
ATOM 1460 C C . PHE A 1 182 ? 3.797 9.681 12.534 1.00 98.44 182 PHE A C 1
ATOM 1462 O O . PHE A 1 182 ? 4.928 10.119 12.323 1.00 98.44 182 PHE A O 1
ATOM 1469 N N . VAL A 1 183 ? 3.501 8.995 13.637 1.00 97.94 183 VAL A N 1
ATOM 1470 C CA . VAL A 1 183 ? 4.499 8.559 14.616 1.00 97.94 183 VAL A CA 1
ATOM 1471 C C . VAL A 1 183 ? 4.918 7.129 14.285 1.00 97.94 183 VAL A C 1
ATOM 1473 O O . VAL A 1 183 ? 4.122 6.198 14.399 1.00 97.94 183 VAL A O 1
ATOM 1476 N N . VAL A 1 184 ? 6.171 6.935 13.869 1.00 97.81 184 VAL A N 1
ATOM 1477 C CA . VAL A 1 184 ? 6.699 5.612 13.496 1.00 97.81 184 VAL A CA 1
ATOM 1478 C C . VAL A 1 184 ? 6.921 4.757 14.746 1.00 97.81 184 VAL A C 1
ATOM 1480 O O . VAL A 1 184 ? 7.761 5.085 15.580 1.00 97.81 184 VAL A O 1
ATOM 1483 N N . ASN A 1 185 ? 6.200 3.640 14.865 1.00 95.75 185 ASN A N 1
ATOM 1484 C CA . ASN A 1 185 ? 6.353 2.691 15.971 1.00 95.75 185 ASN A CA 1
ATOM 1485 C C . ASN A 1 185 ? 7.437 1.647 15.694 1.00 95.75 185 ASN A C 1
ATOM 1487 O O . ASN A 1 185 ? 8.182 1.278 16.596 1.00 95.75 185 ASN A O 1
ATOM 1491 N N . SER A 1 186 ? 7.525 1.159 14.457 1.00 97.06 186 SER A N 1
ATOM 1492 C CA . SER A 1 186 ? 8.571 0.231 14.028 1.00 97.06 186 SER A CA 1
ATOM 1493 C C . SER A 1 186 ? 8.908 0.446 12.559 1.00 97.06 186 SER A C 1
ATOM 1495 O O . SER A 1 186 ? 8.029 0.737 11.751 1.00 97.06 186 SER A O 1
ATOM 1497 N N . LEU A 1 187 ? 10.187 0.286 12.220 1.00 97.31 187 LEU A N 1
ATOM 1498 C CA . LEU A 1 187 ? 10.680 0.307 10.846 1.00 97.31 187 LEU A CA 1
ATOM 1499 C C . LEU A 1 187 ? 11.785 -0.737 10.692 1.00 97.31 187 LEU A C 1
ATOM 1501 O O . LEU A 1 187 ? 12.944 -0.517 11.061 1.00 97.31 187 LEU A O 1
ATOM 1505 N N . GLU A 1 188 ? 11.405 -1.889 10.162 1.00 95.62 188 GLU A N 1
ATOM 1506 C CA . GLU A 1 188 ? 12.239 -3.082 10.092 1.00 95.62 188 GLU A CA 1
ATOM 1507 C C . GLU A 1 188 ? 12.604 -3.409 8.651 1.00 95.62 188 GLU A C 1
ATOM 1509 O O . GLU A 1 188 ? 11.893 -3.061 7.714 1.00 95.62 188 GLU A O 1
ATOM 1514 N N . PHE A 1 189 ? 13.763 -4.036 8.479 1.00 94.31 189 PHE A N 1
ATOM 1515 C CA . PHE A 1 189 ? 14.228 -4.508 7.184 1.00 94.31 189 PHE A CA 1
ATOM 1516 C C . PHE A 1 189 ? 14.269 -6.029 7.220 1.00 94.31 189 PHE A C 1
ATOM 1518 O O . PHE A 1 189 ? 14.916 -6.590 8.104 1.00 94.31 189 PHE A O 1
ATOM 1525 N N . SER A 1 190 ? 13.622 -6.669 6.253 1.00 91.06 190 SER A N 1
ATOM 1526 C CA . SER A 1 190 ? 13.683 -8.114 6.054 1.00 91.06 190 SER A CA 1
ATOM 1527 C C . SER A 1 190 ? 13.895 -8.403 4.574 1.00 91.06 190 SER A C 1
ATOM 1529 O O . SER A 1 190 ? 13.089 -8.003 3.735 1.00 91.06 190 SER A O 1
ATOM 1531 N N . HIS A 1 191 ? 14.993 -9.089 4.247 1.00 88.31 191 HIS A N 1
ATOM 1532 C CA . HIS A 1 191 ? 15.404 -9.475 2.890 1.00 88.31 191 HIS A CA 1
ATOM 1533 C C . HIS A 1 191 ? 15.544 -8.316 1.891 1.00 88.31 191 HIS A C 1
ATOM 1535 O O . HIS A 1 191 ? 16.648 -7.882 1.555 1.00 88.31 191 HIS A O 1
ATOM 1541 N N . ARG A 1 192 ? 14.419 -7.854 1.350 1.00 92.19 192 ARG A N 1
ATOM 1542 C CA . ARG A 1 192 ? 14.324 -6.792 0.348 1.00 92.19 192 ARG A CA 1
ATOM 1543 C C . ARG A 1 192 ? 13.272 -5.744 0.707 1.00 92.19 192 ARG A C 1
ATOM 1545 O O . ARG A 1 192 ? 13.112 -4.773 -0.027 1.00 92.19 192 ARG A O 1
ATOM 1552 N N . TRP A 1 193 ? 12.597 -5.906 1.834 1.00 96.56 193 TRP A N 1
ATOM 1553 C CA . TRP A 1 193 ? 11.439 -5.124 2.218 1.00 96.56 193 TRP A CA 1
ATOM 1554 C C . TRP A 1 193 ? 11.744 -4.275 3.445 1.00 96.56 193 TRP A C 1
ATOM 1556 O O . TRP A 1 193 ? 12.394 -4.723 4.391 1.00 96.56 193 TRP A O 1
ATOM 1566 N N . LEU A 1 194 ? 11.277 -3.032 3.409 1.00 97.88 194 LEU A N 1
ATOM 1567 C CA . LEU A 1 194 ? 11.105 -2.199 4.585 1.00 97.88 194 LEU A CA 1
ATOM 1568 C C . LEU A 1 194 ? 9.651 -2.294 5.024 1.00 97.88 194 LEU A C 1
ATOM 1570 O O . LEU A 1 194 ? 8.756 -1.949 4.253 1.00 97.88 194 LEU A O 1
ATOM 1574 N N . HIS A 1 195 ? 9.449 -2.730 6.262 1.00 97.94 195 HIS A N 1
ATOM 1575 C CA . HIS A 1 195 ? 8.147 -2.833 6.903 1.00 97.94 195 HIS A CA 1
ATOM 1576 C C . HIS A 1 195 ? 8.027 -1.716 7.932 1.00 97.94 195 HIS A C 1
ATOM 1578 O O . HIS A 1 195 ? 8.802 -1.658 8.891 1.00 97.94 195 HIS A O 1
ATOM 1584 N N . ALA A 1 196 ? 7.074 -0.815 7.722 1.00 98.31 196 ALA A N 1
ATOM 1585 C CA . ALA A 1 196 ? 6.778 0.265 8.645 1.00 98.31 196 ALA A CA 1
ATOM 1586 C C . ALA A 1 196 ? 5.437 0.004 9.324 1.00 98.31 196 ALA A C 1
ATOM 1588 O O . ALA A 1 196 ? 4.448 -0.290 8.656 1.00 98.31 196 ALA A O 1
ATOM 1589 N N . ILE A 1 197 ? 5.403 0.173 10.644 1.00 98.44 197 ILE A N 1
ATOM 1590 C CA . ILE A 1 197 ? 4.159 0.357 11.382 1.00 98.44 197 ILE A CA 1
ATOM 1591 C C . ILE A 1 197 ? 4.217 1.725 12.039 1.00 98.44 197 ILE A C 1
ATOM 1593 O O . ILE A 1 197 ? 5.169 2.036 12.762 1.00 98.44 197 ILE A O 1
ATOM 1597 N N . ALA A 1 198 ? 3.209 2.541 11.776 1.00 98.38 198 ALA A N 1
ATOM 1598 C CA . ALA A 1 198 ? 3.109 3.891 12.293 1.00 98.38 198 ALA A CA 1
ATOM 1599 C C . ALA A 1 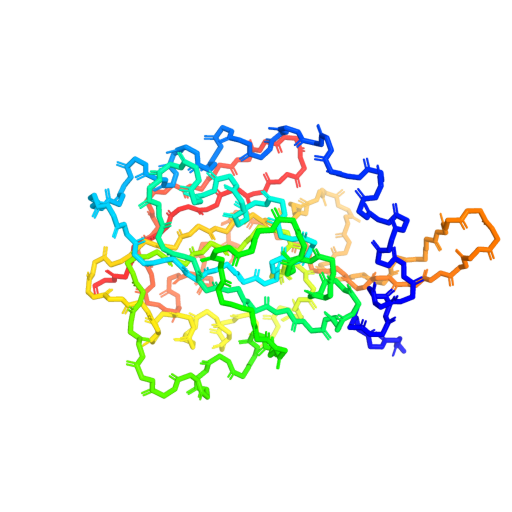198 ? 1.689 4.177 12.776 1.00 98.38 198 ALA A C 1
ATOM 1601 O O . ALA A 1 198 ? 0.737 3.518 12.369 1.00 98.38 198 ALA A O 1
ATOM 1602 N N . ARG A 1 199 ? 1.546 5.168 13.646 1.00 97.81 199 ARG A N 1
ATOM 1603 C CA . ARG A 1 199 ? 0.264 5.573 14.218 1.00 97.81 199 ARG A CA 1
ATOM 1604 C C . ARG A 1 199 ? -0.047 7.009 13.832 1.00 97.81 199 ARG A C 1
ATOM 1606 O O . ARG A 1 199 ? 0.859 7.844 13.791 1.00 97.81 199 ARG A O 1
ATOM 1613 N N . LYS A 1 200 ? -1.322 7.290 13.579 1.00 96.25 200 LYS A N 1
ATOM 1614 C CA . LYS A 1 200 ? -1.837 8.658 13.483 1.00 96.25 200 LYS A CA 1
ATOM 1615 C C . LYS A 1 200 ? -1.672 9.364 14.833 1.00 96.25 200 LYS A C 1
ATOM 1617 O O . LYS A 1 200 ? -2.148 8.841 15.847 1.00 96.25 200 LYS A O 1
ATOM 1622 N N . ALA A 1 201 ? -0.936 10.479 14.825 1.00 81.06 201 ALA A N 1
ATOM 1623 C CA . ALA A 1 201 ? -0.676 11.286 16.017 1.00 81.06 201 ALA A CA 1
ATOM 1624 C C . ALA A 1 201 ? -1.987 11.741 16.669 1.00 81.06 201 ALA A C 1
ATOM 1626 O O . ALA A 1 201 ? -2.908 12.137 15.919 1.00 81.06 201 ALA A O 1
#

pLDDT: mean 95.95, std 5.64, range [53.44, 98.88]

Foldseek 3Di:
DDDVQVQCQVCQVVCCVVCLPDDPCVVLLVVQVVQFDAQWEEEEE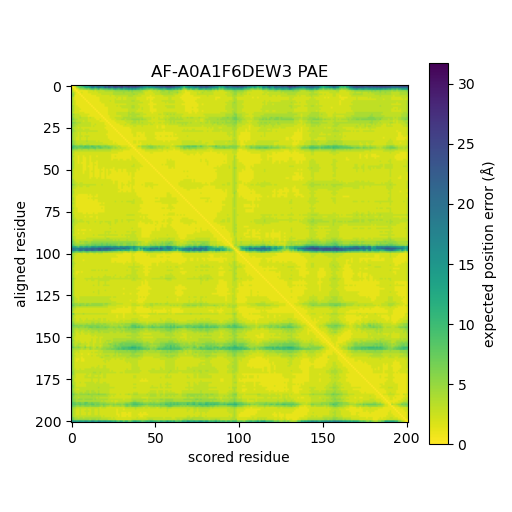QCFLQSVVQVCVVRNYAYEYEHCHPNRVVNNCVNRVRHHYDNDHLLVLLVPPDAATLEYEYEANLFQPPLVSLLSSLLSNLVRHDAFRKYKYKFFADDPPDDQKDWDWDDDVPRIDIGIGGHDHLVSVVVSCVSSQWAWPDWDDDDGITITMTTRD

Mean predicted aligned error: 2.93 Å

Nearest PDB structures (foldseek):
  6m81-assembly1_C-2  TM=7.843E-01  e=3.236E-13  Streptomyces fradiae
  3px2-assembly1_D  TM=8.013E-01  e=5.043E-13  Streptomyces fradiae
  3px3-assembly1_D  TM=7.621E-01  e=1.717E-13  Streptomyces fradiae
  7pd7-assembly1_A  TM=7.824E-01  e=1.056E-11  Chondromyces crocatus
  3bxo-assembly1_B  TM=6.820E-01  e=5.725E-13  Streptomyces venezuelae

Organism: NCBI:txid1798492

Solvent-accessible surface area (backbone atoms only — not comparable to full-atom values): 10668 Å² total; per-residue (Å²): 132,80,57,66,32,62,44,42,38,79,39,26,68,62,52,41,71,71,51,69,78,67,60,89,61,50,67,62,49,51,58,53,54,75,75,49,65,84,68,31,41,31,38,29,40,47,35,48,46,13,61,64,53,32,55,44,40,77,71,48,32,45,38,36,31,26,21,62,23,63,49,17,43,60,43,11,51,70,60,19,68,85,45,50,77,44,89,39,50,67,85,53,50,69,71,60,84,83,65,64,20,44,28,37,40,24,62,69,32,65,24,63,43,56,74,91,50,43,40,62,32,45,35,38,53,48,71,34,38,31,89,66,12,38,38,36,40,30,32,43,45,51,55,93,91,56,64,60,59,48,75,46,81,50,64,64,86,89,49,73,48,60,45,60,38,30,40,36,48,76,67,56,52,51,49,40,38,44,77,29,51,32,46,76,76,45,78,46,78,56,103,56,33,35,41,38,35,28,28,40,107

Sequence (201 aa):
MSDIGTTYDAIAELWHNEHQSDDWWIYDTERFLCRLRSNPLILDVGCGSGVKAAYLIARGARVHGIDVSKEMLAIAARTAPHALFMHLDMRKVDLLQWQTYDGIFAQASLLHIPHKEVVPVLKALHGRLAEHGILYLAVKAQRKGEPHEVVIPESYGELHYERFFSYYTKENLRAYLAEAGFVVNSLEFSHRWLHAIARKA